Protein AF-A0A955GTL2-F1 (afdb_monomer)

Sequence (192 aa):
MTLIDGGHENDIAMQQLLWQQIFDDLQVECSVSDVRLPIFNPRFAQLIVVPSITLLECIDLMDQEFPIDSPDRDLSEVPLIDDWRRAEGPYAIWVRKRFEADFEHQKKSAVHVRQSLIPGITLLERLLLELFYYRYNGKHLDADCITLCTGTQTTGSFTPGFGWDADHCRVRIDWFAPDYASIGLRVREVIT

Foldseek 3Di:
DDPPDVPLVVLVVVLLVLVVVLCVVLVNDDDSVPADAFDDDPQQSHKFKQFLDDPVVLQVSVCVVFAEDEPPDDPVPFAFDPLPPNDPGMYMKTWGPDLAADLVFAQPFLVNCVVVVFAFAAPSSVSRVQSSCCVVPVDGGLAQAWAFRSSIHGPPQWTWTWHADPVVRYIYIYTHHRRDTDRRYGTIGMGD

Nearest PDB structures (foldseek):
  4zu9-assembly1_A  TM=5.279E-01  e=5.924E+00  Aquifex aeolicus VF5

Structure (mmCIF, N/CA/C/O backbone):
data_AF-A0A955GTL2-F1
#
_entry.id   AF-A0A955GTL2-F1
#
loop_
_atom_site.group_PDB
_atom_site.id
_atom_site.type_symbol
_atom_site.label_atom_id
_atom_site.label_alt_id
_atom_site.label_comp_id
_atom_site.label_asym_id
_atom_site.label_entity_id
_atom_site.label_seq_id
_atom_site.pdbx_PDB_ins_code
_atom_site.Cartn_x
_atom_site.Cartn_y
_atom_site.Cartn_z
_atom_site.occupancy
_atom_site.B_iso_or_equiv
_atom_site.auth_seq_id
_atom_site.auth_comp_id
_atom_site.auth_asym_id
_atom_site.auth_atom_id
_atom_site.pdbx_PDB_model_num
ATOM 1 N N . MET A 1 1 ? -30.751 25.557 3.933 1.00 38.28 1 MET A N 1
ATOM 2 C CA . MET A 1 1 ? -30.755 24.276 4.665 1.00 38.28 1 MET A CA 1
ATOM 3 C C . MET A 1 1 ? -30.395 23.212 3.650 1.00 38.28 1 MET A C 1
ATOM 5 O O . MET A 1 1 ? -31.253 22.775 2.897 1.00 38.28 1 MET A O 1
ATOM 9 N N . THR A 1 2 ? -29.099 22.952 3.511 1.00 38.25 2 THR A N 1
ATOM 10 C CA . THR A 1 2 ? -28.550 22.123 2.434 1.00 38.25 2 THR A CA 1
ATOM 11 C C . THR A 1 2 ? -28.254 20.756 3.030 1.00 38.25 2 THR A C 1
ATOM 13 O O . THR A 1 2 ? -27.337 20.617 3.827 1.00 38.25 2 THR A O 1
ATOM 16 N N . LEU A 1 3 ? -29.105 19.780 2.723 1.00 43.72 3 LEU A N 1
ATOM 17 C CA . LEU A 1 3 ? -28.954 18.378 3.109 1.00 43.72 3 LEU A CA 1
ATOM 18 C C . LEU A 1 3 ? -28.136 17.661 2.031 1.00 43.72 3 LEU A C 1
ATOM 20 O O . LEU A 1 3 ? -28.719 16.986 1.190 1.00 43.72 3 LEU A O 1
ATOM 24 N N . ILE A 1 4 ? -26.816 17.852 2.001 1.00 47.69 4 ILE A N 1
ATOM 25 C CA . ILE A 1 4 ? -25.903 17.027 1.196 1.00 47.69 4 ILE A CA 1
ATOM 26 C C . ILE A 1 4 ? -24.531 17.037 1.891 1.00 47.69 4 ILE A C 1
ATOM 28 O O . ILE A 1 4 ? -23.724 17.897 1.582 1.00 47.69 4 ILE A O 1
ATOM 32 N N . ASP A 1 5 ? -24.293 16.152 2.866 1.00 53.28 5 ASP A N 1
ATOM 33 C CA . ASP A 1 5 ? -22.917 15.883 3.356 1.00 53.28 5 ASP A CA 1
ATOM 34 C C . ASP A 1 5 ? -22.772 14.555 4.131 1.00 53.28 5 ASP A C 1
ATOM 36 O O . ASP A 1 5 ? -21.730 13.910 4.073 1.00 53.28 5 ASP A O 1
ATOM 40 N N . GLY A 1 6 ? -23.841 14.031 4.747 1.00 56.53 6 GLY A N 1
ATOM 41 C CA . GLY A 1 6 ? -23.741 12.822 5.590 1.00 56.53 6 GLY A CA 1
ATOM 42 C C . GLY A 1 6 ? -23.447 11.492 4.869 1.00 56.53 6 GLY A C 1
ATOM 43 O O . GLY A 1 6 ? -23.234 10.474 5.520 1.00 56.53 6 GLY A O 1
ATOM 44 N N . GLY A 1 7 ? -23.456 11.449 3.533 1.00 70.44 7 GLY A N 1
ATOM 45 C CA . GLY A 1 7 ? -23.196 10.215 2.776 1.00 70.44 7 GLY A CA 1
ATOM 46 C C . GLY A 1 7 ? -21.721 9.808 2.774 1.00 70.44 7 GLY A C 1
ATOM 47 O O . GLY A 1 7 ? -21.409 8.626 2.891 1.00 70.44 7 GLY A O 1
ATOM 48 N N . HIS A 1 8 ? -20.820 10.787 2.669 1.00 75.81 8 HIS A N 1
ATOM 49 C CA . HIS A 1 8 ? -19.377 10.542 2.653 1.00 75.81 8 HIS A CA 1
ATOM 50 C C . HIS A 1 8 ? -18.822 10.359 4.064 1.00 75.81 8 HIS A C 1
ATOM 52 O O . HIS A 1 8 ? -17.994 9.482 4.272 1.00 75.81 8 HIS A O 1
ATOM 58 N N . GLU A 1 9 ? -19.333 11.105 5.045 1.00 78.81 9 GLU A N 1
ATOM 59 C CA . GLU A 1 9 ? -18.953 10.944 6.455 1.00 78.81 9 GLU A CA 1
ATOM 60 C C . GLU A 1 9 ? -19.212 9.516 6.959 1.00 78.81 9 GLU A C 1
ATOM 62 O O . GLU A 1 9 ? -18.351 8.922 7.604 1.00 78.81 9 GLU A O 1
ATOM 67 N N . ASN A 1 10 ? -20.355 8.925 6.590 1.00 85.44 10 ASN A N 1
ATOM 68 C CA . ASN A 1 10 ? -20.676 7.539 6.937 1.00 85.44 10 ASN A CA 1
ATOM 69 C C . ASN A 1 10 ? -19.728 6.521 6.274 1.00 85.44 10 ASN A C 1
ATOM 71 O O . ASN A 1 10 ? -19.385 5.518 6.896 1.00 85.44 10 ASN A O 1
ATOM 75 N N . ASP A 1 11 ? -19.295 6.763 5.031 1.00 91.38 11 ASP A N 1
ATOM 76 C CA . ASP A 1 11 ? -18.339 5.886 4.337 1.00 91.38 11 ASP A CA 1
ATOM 77 C C . ASP A 1 11 ? -16.935 5.991 4.952 1.00 91.38 11 ASP A C 1
ATOM 79 O O . ASP A 1 11 ? -16.283 4.973 5.173 1.00 91.38 11 ASP A O 1
ATOM 83 N N . ILE A 1 12 ? -16.497 7.202 5.313 1.00 94.81 12 ILE A N 1
ATOM 84 C CA . ILE A 1 12 ? -15.222 7.427 6.010 1.00 94.81 12 ILE A CA 1
ATOM 85 C C . ILE A 1 12 ? -15.231 6.722 7.370 1.00 94.81 12 ILE A C 1
ATOM 87 O O . ILE A 1 12 ? -14.310 5.961 7.663 1.00 94.81 12 ILE A O 1
ATOM 91 N N . ALA A 1 13 ? -16.290 6.907 8.165 1.00 95.25 13 ALA A N 1
ATOM 92 C CA . ALA A 1 13 ? -16.429 6.258 9.467 1.00 95.25 13 ALA A CA 1
ATOM 93 C C . ALA A 1 13 ? -16.430 4.723 9.351 1.00 95.25 13 ALA A C 1
ATOM 95 O O . ALA A 1 13 ? -15.821 4.041 10.173 1.00 95.25 13 ALA A O 1
ATOM 96 N N . MET A 1 14 ? -17.059 4.171 8.306 1.00 95.44 14 MET A N 1
ATOM 97 C CA . MET A 1 14 ? -17.025 2.733 8.033 1.00 95.44 14 MET A CA 1
ATOM 98 C C . MET A 1 14 ? -15.612 2.252 7.689 1.00 95.44 14 MET A C 1
ATOM 100 O O . MET A 1 14 ? -15.167 1.239 8.220 1.00 95.44 14 MET A O 1
ATOM 104 N N . GLN A 1 15 ? -14.881 2.975 6.836 1.00 96.88 15 GLN A N 1
ATOM 105 C CA . GLN A 1 15 ? -13.498 2.624 6.506 1.00 96.88 15 GLN A CA 1
ATOM 106 C C . GLN A 1 15 ? -12.584 2.700 7.738 1.00 96.88 15 GLN A C 1
ATOM 108 O O . GLN A 1 15 ? -11.772 1.802 7.935 1.00 96.88 15 GLN A O 1
ATOM 113 N N . GLN A 1 16 ? -12.749 3.709 8.601 1.00 97.56 16 GLN A N 1
ATOM 114 C CA . GLN A 1 16 ? -12.022 3.804 9.873 1.00 97.56 16 GLN A CA 1
ATOM 115 C C . GLN A 1 16 ? -12.342 2.632 10.812 1.00 97.56 16 GLN A C 1
ATOM 117 O O . GLN A 1 16 ? -11.427 2.059 11.397 1.00 97.56 16 GLN A O 1
ATOM 122 N N . LEU A 1 17 ? -13.616 2.239 10.921 1.00 97.56 17 LEU A N 1
ATOM 123 C CA . LEU A 1 17 ? -14.030 1.084 11.722 1.00 97.56 17 LEU A CA 1
ATOM 124 C C . LEU A 1 17 ? -13.396 -0.218 11.214 1.00 97.56 17 LEU A C 1
ATOM 126 O O . LEU A 1 17 ? -12.895 -1.001 12.015 1.00 97.56 17 LEU A O 1
ATOM 130 N N . LEU A 1 18 ? -13.392 -0.435 9.897 1.00 97.50 18 LEU A N 1
ATOM 131 C CA . LEU A 1 18 ? -12.775 -1.616 9.286 1.00 97.50 18 LEU A CA 1
ATOM 132 C C . LEU A 1 18 ? -11.258 -1.644 9.512 1.00 97.50 18 LEU A C 1
ATOM 134 O O . LEU A 1 18 ? -10.709 -2.693 9.833 1.00 97.50 18 LEU A O 1
ATOM 138 N N . TRP A 1 19 ? -10.586 -0.496 9.396 1.00 98.12 19 TRP A N 1
ATOM 139 C CA . TRP A 1 19 ? -9.164 -0.389 9.727 1.00 98.12 19 TRP A CA 1
ATOM 140 C C . TRP A 1 19 ? -8.888 -0.707 11.196 1.00 98.12 19 TRP A C 1
ATOM 142 O O . TRP A 1 19 ? -7.964 -1.466 11.477 1.00 98.12 19 TRP A O 1
ATOM 152 N N . GLN A 1 20 ? -9.702 -0.184 12.120 1.00 98.19 20 GLN A N 1
ATOM 153 C CA . GLN A 1 20 ? -9.542 -0.479 13.544 1.00 98.19 20 GLN A CA 1
ATOM 154 C C . GLN A 1 20 ? -9.697 -1.979 13.813 1.00 98.19 20 GLN A C 1
ATOM 156 O O . GLN A 1 20 ? -8.862 -2.555 14.495 1.00 98.19 20 GLN A O 1
ATOM 161 N N . GLN A 1 21 ? -10.700 -2.627 13.212 1.00 98.00 21 GLN A N 1
ATOM 162 C CA . GLN A 1 21 ? -10.904 -4.074 13.340 1.00 98.00 21 GLN A CA 1
ATOM 163 C C . GLN A 1 21 ? -9.702 -4.878 12.834 1.00 98.00 21 GLN A C 1
ATOM 165 O O . GLN A 1 21 ? -9.254 -5.795 13.514 1.00 98.00 21 GLN A O 1
ATOM 170 N N . ILE A 1 22 ? -9.149 -4.519 11.670 1.00 96.94 22 ILE A N 1
ATOM 171 C CA . ILE A 1 22 ? -7.962 -5.193 11.124 1.00 96.94 22 ILE A CA 1
ATOM 172 C C . ILE A 1 22 ? -6.772 -5.058 12.079 1.00 96.94 22 ILE A C 1
ATOM 174 O O . ILE A 1 22 ? -6.078 -6.043 12.322 1.00 96.94 22 ILE A O 1
ATOM 178 N N . PHE A 1 23 ? -6.534 -3.862 12.621 1.00 97.38 23 PHE A N 1
ATOM 179 C CA . PHE A 1 23 ? -5.430 -3.638 13.552 1.00 97.38 23 PHE A CA 1
ATOM 180 C C . PHE A 1 23 ? -5.637 -4.345 14.889 1.00 97.38 23 PHE A C 1
ATOM 182 O O . PHE A 1 23 ? -4.691 -4.950 15.384 1.00 97.38 23 PHE A O 1
ATOM 189 N N . ASP A 1 24 ? -6.856 -4.357 15.427 1.00 97.62 24 ASP A N 1
ATOM 190 C CA . ASP A 1 24 ? -7.182 -5.089 16.652 1.00 97.62 24 ASP A CA 1
ATOM 191 C C . ASP A 1 24 ? -6.955 -6.603 16.470 1.00 97.62 24 ASP A C 1
ATOM 193 O O . ASP A 1 24 ? -6.304 -7.236 17.305 1.00 97.62 24 ASP A O 1
ATOM 197 N N . ASP A 1 25 ? -7.423 -7.174 15.353 1.00 96.44 25 ASP A N 1
ATOM 198 C CA . ASP A 1 25 ? -7.258 -8.597 15.019 1.00 96.44 25 ASP A CA 1
ATOM 199 C C . ASP A 1 25 ? -5.781 -8.992 14.870 1.00 96.44 25 ASP A C 1
ATOM 201 O O . ASP A 1 25 ? -5.380 -10.087 15.263 1.00 96.44 25 ASP A O 1
ATOM 205 N N . LEU A 1 26 ? -4.974 -8.101 14.290 1.00 94.75 26 LEU A N 1
ATOM 206 C CA . LEU A 1 26 ? -3.538 -8.290 14.068 1.00 94.75 26 LEU A CA 1
ATOM 207 C C . LEU A 1 26 ? -2.669 -7.820 15.240 1.00 94.75 26 LEU A C 1
ATOM 209 O O . LEU A 1 26 ? -1.446 -7.898 15.158 1.00 94.75 26 LEU A O 1
ATOM 213 N N . GLN A 1 27 ? -3.285 -7.338 16.322 1.00 96.06 27 GLN A N 1
ATOM 214 C CA . GLN A 1 27 ? -2.596 -6.809 17.502 1.00 96.06 27 GLN A CA 1
ATOM 215 C C . GLN A 1 27 ? -1.628 -5.652 17.180 1.00 96.06 27 GLN A C 1
ATOM 217 O O . GLN A 1 27 ? -0.585 -5.499 17.816 1.00 96.06 27 GLN A O 1
ATOM 222 N N . VAL A 1 28 ? -1.982 -4.820 16.198 1.00 96.19 28 VAL A N 1
ATOM 223 C CA . VAL A 1 28 ? -1.237 -3.620 15.808 1.00 96.19 28 VAL A CA 1
ATOM 224 C C . VAL A 1 28 ? -1.734 -2.425 16.616 1.00 96.19 28 VAL A C 1
ATOM 226 O O . VAL A 1 28 ? -2.904 -2.055 16.555 1.00 96.19 28 VAL A O 1
ATOM 229 N N . GLU A 1 29 ? -0.835 -1.777 17.355 1.00 95.75 29 GLU A N 1
ATOM 230 C CA . GLU A 1 29 ? -1.178 -0.591 18.141 1.00 95.75 29 GLU A CA 1
ATOM 231 C C . GLU A 1 29 ? -1.410 0.624 17.227 1.00 95.75 29 GLU A C 1
ATOM 233 O O . GLU A 1 29 ? -0.476 1.252 16.726 1.00 95.75 29 GLU A O 1
ATOM 238 N N . CYS A 1 30 ? -2.680 0.963 16.999 1.00 95.88 30 CYS A N 1
ATOM 239 C CA . CYS A 1 30 ? -3.074 2.170 16.284 1.00 95.88 30 CYS A CA 1
ATOM 240 C C . CYS A 1 30 ? -4.505 2.580 16.650 1.00 95.88 30 CYS A C 1
ATOM 242 O O . CYS A 1 30 ? -5.447 1.819 16.441 1.00 95.88 30 CYS A O 1
ATOM 244 N N . SER A 1 31 ? -4.673 3.809 17.144 1.00 96.69 31 SER A N 1
ATOM 245 C CA . SER A 1 31 ? -5.990 4.425 17.340 1.00 96.69 31 SER A CA 1
ATOM 246 C C . SER A 1 31 ? -6.420 5.124 16.052 1.00 96.69 31 SER A C 1
ATOM 248 O O . SER A 1 31 ? -6.025 6.260 15.780 1.00 96.69 31 SER A O 1
ATOM 250 N N . VAL A 1 32 ? -7.203 4.438 15.217 1.00 97.44 32 VAL A N 1
ATOM 251 C CA . VAL A 1 32 ? -7.575 4.925 13.876 1.00 97.44 32 VAL A CA 1
ATOM 252 C C . VAL A 1 32 ? -8.392 6.220 13.933 1.00 97.44 32 VAL A C 1
ATOM 254 O O . VAL A 1 32 ? -8.283 7.062 13.039 1.00 97.44 32 VAL A O 1
ATOM 257 N N . SER A 1 33 ? -9.188 6.415 14.987 1.00 95.88 33 SER A N 1
ATOM 258 C CA . SER A 1 33 ? -9.965 7.644 15.186 1.00 95.88 33 SER A CA 1
ATOM 259 C C . SER A 1 33 ? -9.101 8.876 15.449 1.00 95.88 33 SER A C 1
ATOM 261 O O . SER A 1 33 ? -9.543 9.989 15.168 1.00 95.88 33 SER A O 1
ATOM 263 N N . ASP A 1 34 ? -7.884 8.684 15.962 1.00 95.62 34 ASP A N 1
ATOM 264 C CA . ASP A 1 34 ? -6.967 9.776 16.302 1.00 95.62 34 ASP A CA 1
ATOM 265 C C . ASP A 1 34 ? -6.061 10.162 15.121 1.00 95.62 34 ASP A C 1
ATOM 267 O O . ASP A 1 34 ? -5.372 11.185 15.160 1.00 95.62 34 ASP A O 1
ATOM 271 N N . VAL A 1 35 ? -6.078 9.372 14.039 1.00 96.00 35 VAL A N 1
ATOM 272 C CA . VAL A 1 35 ? -5.299 9.645 12.830 1.00 96.00 35 VAL A CA 1
ATOM 273 C C . VAL A 1 35 ? -5.922 10.800 12.056 1.00 96.00 35 VAL A C 1
ATOM 275 O O . VAL A 1 35 ? -7.068 10.747 11.604 1.00 96.00 35 VAL A O 1
ATOM 278 N N . ARG A 1 36 ? -5.134 11.858 11.846 1.00 94.56 36 ARG A N 1
ATOM 279 C CA . ARG A 1 36 ? -5.549 12.991 11.018 1.00 94.56 36 ARG A CA 1
ATOM 280 C C . ARG A 1 36 ? -5.712 12.546 9.566 1.00 94.56 36 ARG A C 1
ATOM 282 O O . ARG A 1 36 ? -4.754 12.114 8.932 1.00 94.56 36 ARG A O 1
ATOM 289 N N . LEU A 1 37 ? -6.911 12.743 9.027 1.00 95.44 37 LEU A N 1
ATOM 290 C CA . LEU A 1 37 ? -7.210 12.445 7.631 1.00 95.44 37 LEU A CA 1
ATOM 291 C C . LEU A 1 37 ? -6.839 13.627 6.715 1.00 95.44 37 LEU A C 1
ATOM 293 O O . LEU A 1 37 ? -7.104 14.784 7.077 1.00 95.44 37 LEU A O 1
ATOM 297 N N . PRO A 1 38 ? -6.291 13.370 5.513 1.00 94.81 38 PRO A N 1
ATOM 298 C CA . PRO A 1 38 ? -6.201 14.385 4.471 1.00 94.81 38 PRO A CA 1
ATOM 299 C C . PRO A 1 38 ? -7.593 14.858 4.043 1.00 94.81 38 PRO A C 1
ATOM 301 O O . PRO A 1 38 ? -8.590 14.151 4.234 1.00 94.81 38 PRO A O 1
ATOM 304 N N . ILE A 1 39 ? -7.669 16.030 3.404 1.00 93.94 39 ILE A N 1
ATOM 305 C CA . ILE A 1 39 ? -8.936 16.557 2.875 1.00 93.94 39 ILE A CA 1
ATOM 306 C C . ILE A 1 39 ? -9.551 15.525 1.927 1.00 93.94 39 ILE A C 1
ATOM 308 O O . ILE A 1 39 ? -8.922 15.109 0.952 1.00 93.94 39 ILE A O 1
ATOM 312 N N . PHE A 1 40 ? -10.792 15.132 2.216 1.00 93.50 40 PHE A N 1
ATOM 313 C CA . PHE A 1 40 ? -11.503 14.146 1.419 1.00 93.50 40 PHE A CA 1
ATOM 314 C C . PHE A 1 40 ? -11.617 14.596 -0.041 1.00 93.50 40 PHE A C 1
ATOM 316 O O . PHE A 1 40 ? -12.012 15.725 -0.345 1.00 93.50 40 PHE A O 1
ATOM 323 N N . ASN A 1 41 ? -11.309 13.676 -0.952 1.00 92.38 41 ASN A N 1
ATOM 324 C CA . ASN A 1 41 ? -11.483 13.872 -2.379 1.00 92.38 41 ASN A CA 1
ATOM 325 C C . ASN A 1 41 ? -12.331 12.722 -2.933 1.00 92.38 41 ASN A C 1
ATOM 327 O O . ASN A 1 41 ? -11.871 11.584 -2.935 1.00 92.38 41 ASN A O 1
ATOM 331 N N . PRO A 1 42 ? -13.525 12.973 -3.495 1.00 91.81 42 PRO A N 1
ATOM 332 C CA . PRO A 1 42 ? -14.404 11.901 -3.964 1.00 91.81 42 PRO A CA 1
ATOM 333 C C . PRO A 1 42 ? -13.812 11.063 -5.112 1.00 91.81 42 PRO A C 1
ATOM 335 O O . PRO A 1 42 ? -14.304 9.972 -5.393 1.00 91.81 42 PRO A O 1
ATOM 338 N N . ARG A 1 43 ? -12.751 11.533 -5.789 1.00 94.44 43 ARG A N 1
ATOM 339 C CA . ARG A 1 43 ? -12.014 10.739 -6.790 1.00 94.44 43 ARG A CA 1
ATOM 340 C C . ARG A 1 43 ? -10.977 9.793 -6.173 1.00 94.44 43 ARG A C 1
ATOM 342 O O . ARG A 1 43 ? -10.492 8.906 -6.876 1.00 94.44 43 ARG A O 1
ATOM 349 N N . PHE A 1 44 ? -10.638 9.997 -4.905 1.00 96.19 44 PHE A N 1
ATOM 350 C CA . PHE A 1 44 ? -9.720 9.208 -4.090 1.00 96.19 44 PHE A CA 1
ATOM 351 C C . PHE A 1 44 ? -10.462 8.812 -2.807 1.00 96.19 44 PHE A C 1
ATOM 353 O O . PHE A 1 44 ? -10.283 9.395 -1.749 1.00 96.19 44 PHE A O 1
ATOM 360 N N . ALA A 1 45 ? -11.402 7.881 -2.941 1.00 94.88 45 ALA A N 1
ATOM 361 C CA . ALA A 1 45 ? -12.346 7.543 -1.877 1.00 94.88 45 ALA A CA 1
ATOM 362 C C . ALA A 1 45 ? -11.958 6.289 -1.072 1.00 94.88 45 ALA A C 1
ATOM 364 O O . ALA A 1 45 ? -12.770 5.802 -0.292 1.00 94.88 45 ALA A O 1
ATOM 365 N N . GLN A 1 46 ? -10.765 5.726 -1.285 1.00 96.94 46 GLN A N 1
ATOM 366 C CA . GLN A 1 46 ? -10.264 4.592 -0.508 1.00 96.94 46 GLN A CA 1
ATOM 367 C C . GLN A 1 46 ? -9.224 5.087 0.497 1.00 96.94 46 GLN A C 1
ATOM 369 O O . GLN A 1 46 ? -8.166 5.578 0.102 1.00 96.94 46 GLN A O 1
ATOM 374 N N . LEU A 1 47 ? -9.547 4.958 1.778 1.00 97.81 47 LEU A N 1
ATOM 375 C CA . LEU A 1 47 ? -8.683 5.283 2.901 1.00 97.81 47 LEU A CA 1
ATOM 376 C C . LEU A 1 47 ? -7.638 4.187 3.073 1.00 97.81 47 LEU A C 1
ATOM 378 O O . LEU A 1 47 ? -7.982 3.000 3.098 1.00 97.81 47 LEU A O 1
ATOM 382 N N . ILE A 1 48 ? -6.390 4.593 3.269 1.00 97.81 48 ILE A N 1
ATOM 383 C CA . ILE A 1 48 ? -5.345 3.748 3.842 1.00 97.81 48 ILE A CA 1
ATOM 384 C C . ILE A 1 48 ? -4.888 4.421 5.127 1.00 97.81 48 ILE A C 1
ATOM 386 O O . ILE A 1 48 ? -4.542 5.603 5.110 1.00 97.81 48 ILE A O 1
ATOM 390 N N . VAL A 1 49 ? -4.897 3.668 6.222 1.00 97.56 49 VAL A N 1
ATOM 391 C CA . VAL A 1 49 ? -4.304 4.081 7.493 1.00 97.56 49 VAL A CA 1
ATOM 392 C C . VAL A 1 49 ? -2.991 3.332 7.638 1.00 97.56 49 VAL A C 1
ATOM 394 O O . VAL A 1 49 ? -2.954 2.112 7.502 1.00 97.56 49 VAL A O 1
ATOM 397 N N . VAL A 1 50 ? -1.914 4.066 7.878 1.00 95.81 50 VAL A N 1
ATOM 398 C CA . VAL A 1 50 ? -0.575 3.518 8.060 1.00 95.81 50 VAL A CA 1
ATOM 399 C C . VAL A 1 50 ? -0.212 3.657 9.536 1.00 95.81 50 VAL A C 1
ATOM 401 O O . VAL A 1 50 ? -0.046 4.787 10.001 1.00 95.81 50 VAL A O 1
ATOM 404 N N . PRO A 1 51 ? -0.128 2.548 10.291 1.00 95.38 51 PRO A N 1
ATOM 405 C CA . PRO A 1 51 ? 0.277 2.577 11.689 1.00 95.38 51 PRO A CA 1
ATOM 406 C C . PRO A 1 51 ? 1.798 2.767 11.804 1.00 95.38 51 PRO A C 1
ATOM 408 O O . PRO A 1 51 ? 2.522 2.742 10.806 1.00 95.38 51 PRO A O 1
ATOM 411 N N . SER A 1 52 ? 2.301 2.939 13.027 1.00 92.38 52 SER A N 1
ATOM 412 C CA . SER A 1 52 ? 3.735 3.112 13.310 1.00 92.38 52 SER A CA 1
ATOM 413 C C . SER A 1 52 ? 4.522 1.797 13.213 1.00 92.38 52 SER A C 1
ATOM 415 O O . SER A 1 52 ? 5.179 1.396 14.169 1.00 92.38 52 SER A O 1
ATOM 417 N N . ILE A 1 53 ? 4.457 1.134 12.059 1.00 90.25 53 ILE A N 1
ATOM 418 C CA . ILE A 1 53 ? 5.167 -0.115 11.770 1.00 90.25 53 ILE A CA 1
ATOM 419 C C . ILE A 1 53 ? 6.200 0.084 10.660 1.00 90.25 53 ILE A C 1
ATOM 421 O O . ILE A 1 53 ? 6.135 1.004 9.840 1.00 90.25 53 ILE A O 1
ATOM 425 N N . THR A 1 54 ? 7.188 -0.792 10.642 1.00 89.25 54 THR A N 1
ATOM 426 C CA . THR A 1 54 ? 8.178 -0.928 9.581 1.00 89.25 54 THR A CA 1
ATOM 427 C C . THR A 1 54 ? 7.614 -1.718 8.402 1.00 89.25 54 THR A C 1
ATOM 429 O O . THR A 1 54 ? 6.608 -2.420 8.508 1.00 89.25 54 THR A O 1
ATOM 432 N N . LEU A 1 55 ? 8.300 -1.636 7.258 1.00 88.38 55 LEU A N 1
ATOM 433 C CA . LEU A 1 55 ? 7.997 -2.488 6.110 1.00 88.38 55 LEU A CA 1
ATOM 434 C C . LEU A 1 55 ? 8.076 -3.978 6.479 1.00 88.38 55 LEU A C 1
ATOM 436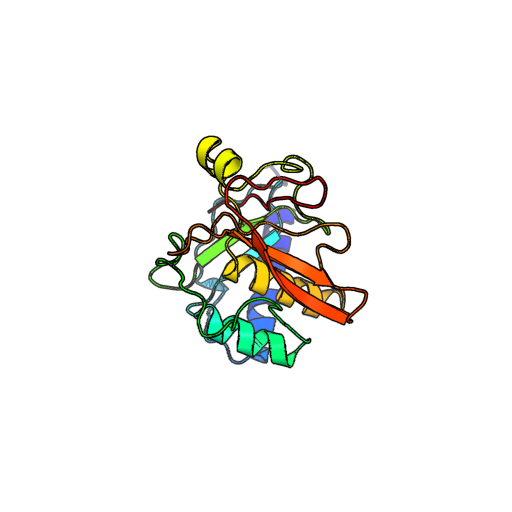 O O . LEU A 1 55 ? 7.209 -4.740 6.069 1.00 88.38 55 LEU A O 1
ATOM 440 N N . LEU A 1 56 ? 9.094 -4.373 7.251 1.00 88.69 56 LEU A N 1
ATOM 441 C CA . LEU A 1 56 ? 9.302 -5.765 7.645 1.00 88.69 56 LEU A CA 1
ATOM 442 C C . LEU A 1 56 ? 8.169 -6.266 8.545 1.00 88.69 56 LEU A C 1
ATOM 444 O O . LEU A 1 56 ? 7.581 -7.294 8.242 1.00 88.69 56 LEU A O 1
ATOM 448 N N . GLU A 1 57 ? 7.784 -5.493 9.564 1.00 91.44 57 GLU A N 1
ATOM 449 C CA . GLU A 1 57 ? 6.627 -5.833 10.406 1.00 91.44 57 GLU A CA 1
ATOM 450 C C . GLU A 1 57 ? 5.345 -5.963 9.571 1.00 91.44 57 GLU A C 1
ATOM 452 O O . GLU A 1 57 ? 4.566 -6.885 9.779 1.00 91.44 57 GLU A O 1
ATOM 457 N N . CYS A 1 58 ? 5.128 -5.093 8.577 1.00 92.88 58 CYS A N 1
ATOM 458 C CA . CYS A 1 58 ? 3.977 -5.222 7.682 1.00 92.88 58 CYS A CA 1
ATOM 459 C C . CYS A 1 58 ? 4.022 -6.501 6.831 1.00 92.88 58 CYS A C 1
ATOM 461 O O . CYS A 1 58 ? 2.979 -7.107 6.593 1.00 92.88 58 CYS A O 1
ATOM 463 N N . ILE A 1 59 ? 5.203 -6.904 6.361 1.00 91.25 59 ILE A N 1
ATOM 464 C CA . ILE A 1 59 ? 5.386 -8.144 5.598 1.00 91.25 59 ILE A CA 1
ATOM 465 C C . ILE A 1 59 ? 5.107 -9.353 6.494 1.00 91.25 59 ILE A C 1
ATOM 467 O O . ILE A 1 59 ? 4.341 -10.223 6.089 1.00 91.25 59 ILE A O 1
ATOM 471 N N . ASP A 1 60 ? 5.625 -9.360 7.724 1.00 91.44 60 ASP A N 1
ATOM 472 C CA . ASP A 1 60 ? 5.386 -10.424 8.706 1.00 91.44 60 ASP A CA 1
ATOM 473 C C . ASP A 1 60 ? 3.898 -10.559 9.067 1.00 91.44 60 ASP A C 1
ATOM 475 O O . ASP A 1 60 ? 3.403 -11.665 9.282 1.00 91.44 60 ASP A O 1
ATOM 479 N N . LEU A 1 61 ? 3.162 -9.442 9.123 1.00 92.31 61 LEU A N 1
ATOM 480 C CA . LEU A 1 61 ? 1.709 -9.446 9.318 1.00 92.31 61 LEU A CA 1
ATOM 481 C C . LEU A 1 61 ? 0.966 -10.027 8.109 1.00 92.31 61 LEU A C 1
ATOM 483 O O . LEU A 1 61 ? -0.020 -10.738 8.277 1.00 92.31 61 LEU A O 1
ATOM 487 N N . MET A 1 62 ? 1.416 -9.728 6.890 1.00 91.44 62 MET A N 1
ATOM 488 C CA . MET A 1 62 ? 0.769 -10.212 5.667 1.00 91.44 62 MET A CA 1
ATOM 489 C C . MET A 1 62 ? 1.053 -11.684 5.384 1.00 91.44 62 MET A C 1
ATOM 491 O O . MET A 1 62 ? 0.149 -12.383 4.933 1.00 91.44 62 MET A O 1
ATOM 495 N N . ASP A 1 63 ? 2.257 -12.167 5.692 1.00 90.56 63 ASP A N 1
ATOM 496 C CA . ASP A 1 63 ? 2.643 -13.570 5.484 1.00 90.56 63 ASP A CA 1
ATOM 497 C C . ASP A 1 63 ? 1.807 -14.542 6.344 1.00 90.56 63 ASP A C 1
ATOM 499 O O . ASP A 1 63 ? 1.664 -15.720 6.021 1.00 90.56 63 ASP A O 1
ATOM 503 N N . GLN A 1 64 ? 1.165 -14.038 7.407 1.00 90.25 64 GLN A N 1
ATOM 504 C CA . GLN A 1 64 ? 0.183 -14.789 8.203 1.00 90.25 64 GLN A CA 1
ATOM 505 C C . GLN A 1 64 ? -1.150 -15.009 7.469 1.00 90.25 64 GLN A C 1
ATOM 507 O O . GLN A 1 64 ? -1.884 -15.942 7.794 1.00 90.25 64 GLN A O 1
ATOM 512 N N . GLU A 1 65 ? -1.473 -14.160 6.493 1.00 91.75 65 GLU A N 1
ATOM 513 C CA . GLU A 1 65 ? -2.755 -14.151 5.783 1.00 91.75 65 GLU A CA 1
ATOM 514 C C . GLU A 1 65 ? -2.665 -14.827 4.414 1.00 91.75 65 GLU A C 1
ATOM 516 O O . GLU A 1 65 ? -3.594 -15.525 3.994 1.00 91.75 65 GLU A O 1
ATOM 521 N N . PHE A 1 66 ? -1.560 -14.600 3.703 1.00 91.88 66 PHE A N 1
ATOM 522 C CA . PHE A 1 66 ? -1.294 -15.157 2.383 1.00 91.88 66 PHE A CA 1
ATOM 523 C C . PHE A 1 66 ? 0.203 -15.101 2.049 1.00 91.88 66 PHE A C 1
ATOM 525 O O . PHE A 1 66 ? 0.897 -14.199 2.514 1.00 91.88 66 PHE A O 1
ATOM 532 N N . PRO A 1 67 ? 0.703 -16.012 1.190 1.00 91.75 67 PRO A N 1
ATOM 533 C CA . PRO A 1 67 ? 2.113 -16.029 0.825 1.00 91.75 67 PRO A CA 1
ATOM 534 C C . PRO A 1 67 ? 2.543 -14.728 0.145 1.00 91.75 67 PRO A C 1
ATOM 536 O O . PRO A 1 67 ? 1.905 -14.277 -0.816 1.00 91.75 67 PRO A O 1
ATOM 539 N N . ILE A 1 68 ? 3.662 -14.177 0.605 1.00 92.19 68 ILE A N 1
ATOM 540 C CA . ILE A 1 68 ? 4.324 -13.020 0.007 1.00 92.19 68 ILE A CA 1
ATOM 541 C C . ILE A 1 68 ? 5.776 -13.356 -0.322 1.00 92.19 68 ILE A C 1
ATOM 543 O O . ILE A 1 68 ? 6.485 -13.967 0.475 1.00 92.19 68 ILE A O 1
ATOM 547 N N . ASP A 1 69 ? 6.240 -12.964 -1.507 1.00 90.25 69 ASP A N 1
ATOM 548 C CA . ASP A 1 69 ? 7.624 -13.204 -1.892 1.00 90.25 69 ASP A CA 1
ATOM 549 C C . ASP A 1 69 ? 8.234 -12.118 -2.785 1.00 90.25 69 ASP A C 1
ATOM 551 O O . ASP A 1 69 ? 7.565 -11.248 -3.343 1.00 90.25 69 ASP A O 1
ATOM 555 N N . SER A 1 70 ? 9.559 -12.175 -2.895 1.00 89.56 70 SER A N 1
ATOM 556 C CA . SER A 1 70 ? 10.364 -11.386 -3.823 1.00 89.56 70 SER A CA 1
ATOM 557 C C . SER A 1 70 ? 11.407 -12.324 -4.437 1.00 89.56 70 SER A C 1
ATOM 559 O O . SER A 1 70 ? 12.356 -12.708 -3.752 1.00 89.56 70 SER A O 1
ATOM 561 N N . PRO A 1 71 ? 11.259 -12.727 -5.713 1.00 83.44 71 PRO A N 1
ATOM 562 C CA . PRO A 1 71 ? 12.133 -13.735 -6.320 1.00 83.44 71 PRO A CA 1
ATOM 563 C C . PRO A 1 71 ? 13.604 -13.319 -6.389 1.00 83.44 71 PRO A C 1
ATOM 565 O O . PRO A 1 71 ? 14.497 -14.159 -6.300 1.00 83.44 71 PRO A O 1
ATOM 568 N N . ASP A 1 72 ? 13.850 -12.018 -6.549 1.00 81.75 72 ASP A N 1
ATOM 569 C CA . ASP A 1 72 ? 15.179 -11.481 -6.837 1.00 81.75 72 ASP A CA 1
ATOM 570 C C . ASP A 1 72 ? 15.869 -10.871 -5.606 1.00 81.75 72 ASP A C 1
ATOM 572 O O . ASP A 1 72 ? 17.021 -10.440 -5.705 1.00 81.75 72 ASP A O 1
ATOM 576 N N . ARG A 1 73 ? 15.175 -10.774 -4.459 1.00 81.94 73 ARG A N 1
ATOM 577 C CA . ARG A 1 73 ? 15.702 -10.139 -3.236 1.00 81.94 73 ARG A CA 1
ATOM 578 C C . ARG A 1 73 ? 15.095 -10.697 -1.961 1.00 81.94 73 ARG A C 1
ATOM 580 O O . ARG A 1 73 ? 13.892 -10.924 -1.910 1.00 81.94 73 ARG A O 1
ATOM 587 N N . ASP A 1 74 ? 15.914 -10.750 -0.917 1.00 84.06 74 ASP A N 1
ATOM 588 C CA . ASP A 1 74 ? 15.446 -10.901 0.457 1.00 84.06 74 ASP A CA 1
ATOM 589 C C . ASP A 1 74 ? 14.703 -9.629 0.901 1.00 84.06 74 ASP A C 1
ATOM 591 O O . ASP A 1 74 ? 15.236 -8.517 0.827 1.00 84.06 74 ASP A O 1
ATOM 595 N N . LEU A 1 75 ? 13.453 -9.795 1.337 1.00 80.88 75 LEU A N 1
ATOM 596 C CA . LEU A 1 75 ? 12.602 -8.696 1.789 1.00 80.88 75 LEU A CA 1
ATOM 597 C C . LEU A 1 75 ? 13.096 -8.061 3.099 1.00 80.88 75 LEU A C 1
ATOM 599 O O . LEU A 1 75 ? 12.843 -6.878 3.330 1.00 80.88 75 LEU A O 1
ATOM 603 N N . SER A 1 76 ? 13.847 -8.803 3.917 1.00 79.25 76 SER A N 1
ATOM 604 C CA . SER A 1 76 ? 14.452 -8.299 5.155 1.00 79.25 76 SER A CA 1
ATOM 605 C C . SER A 1 76 ? 15.677 -7.407 4.912 1.00 79.25 76 SER A C 1
ATOM 607 O O . SER A 1 76 ? 16.055 -6.621 5.780 1.00 79.25 76 SER A O 1
ATOM 609 N N . GLU A 1 77 ? 16.260 -7.463 3.711 1.00 80.44 77 GLU A N 1
ATOM 610 C CA . GLU A 1 77 ? 17.451 -6.696 3.328 1.00 80.44 77 GLU A CA 1
ATOM 611 C C . GLU A 1 77 ? 17.138 -5.530 2.376 1.00 80.44 77 GLU A C 1
ATOM 613 O O . GLU A 1 77 ? 18.047 -4.925 1.799 1.00 80.44 77 GLU A O 1
ATOM 618 N N . VAL A 1 78 ? 15.857 -5.194 2.179 1.00 74.00 78 VAL A N 1
ATOM 619 C CA . VAL A 1 78 ? 15.453 -4.112 1.272 1.00 74.00 78 VAL A CA 1
ATOM 620 C C . VAL A 1 78 ? 16.049 -2.784 1.749 1.00 74.00 78 VAL A C 1
ATOM 622 O O . VAL A 1 78 ? 15.675 -2.284 2.813 1.00 74.00 78 VAL A O 1
ATOM 625 N N . PRO A 1 79 ? 16.926 -2.139 0.955 1.00 68.81 79 PRO A N 1
ATOM 626 C CA . PRO A 1 79 ? 17.623 -0.952 1.406 1.00 68.81 79 PRO A CA 1
ATOM 627 C C . PRO A 1 79 ? 16.769 0.286 1.113 1.00 68.81 79 PRO A C 1
ATOM 629 O O . PRO A 1 79 ? 17.020 1.051 0.171 1.00 68.81 79 PRO A O 1
ATOM 632 N N . LEU A 1 80 ? 15.712 0.447 1.907 1.00 71.69 80 LEU A N 1
ATOM 633 C CA . LEU A 1 80 ? 14.886 1.645 1.908 1.00 71.69 80 LEU A CA 1
ATOM 634 C C . LEU A 1 80 ? 15.756 2.842 2.306 1.00 71.69 80 LEU A C 1
ATOM 636 O O . LEU A 1 80 ? 16.428 2.823 3.335 1.00 71.69 80 LEU A O 1
ATOM 640 N N . ILE A 1 81 ? 15.741 3.888 1.483 1.00 63.91 81 ILE A N 1
ATOM 641 C CA . ILE A 1 81 ? 16.078 5.224 1.974 1.00 63.91 81 ILE A CA 1
ATOM 642 C C . ILE A 1 81 ? 14.811 5.673 2.678 1.00 63.91 81 ILE A C 1
ATOM 644 O O . ILE A 1 81 ? 13.764 5.594 2.035 1.00 63.91 81 ILE A O 1
ATOM 648 N N . ASP A 1 82 ? 14.919 6.063 3.954 1.00 54.03 82 ASP A N 1
ATOM 649 C CA . ASP A 1 82 ? 13.832 6.582 4.795 1.00 54.03 82 ASP A CA 1
ATOM 650 C C . ASP A 1 82 ? 12.622 7.004 3.962 1.00 54.03 82 ASP A C 1
ATOM 652 O O . ASP A 1 82 ? 12.694 7.974 3.200 1.00 54.03 82 ASP A O 1
ATOM 656 N N . ASP A 1 83 ? 11.552 6.201 4.027 1.00 58.28 83 ASP A N 1
ATOM 657 C CA . ASP A 1 83 ? 10.344 6.454 3.252 1.00 58.28 83 ASP A CA 1
ATOM 658 C C . ASP A 1 83 ? 9.915 7.892 3.552 1.00 58.28 83 ASP A C 1
ATOM 660 O O . ASP A 1 83 ? 9.648 8.238 4.699 1.00 58.28 83 ASP A O 1
ATOM 664 N N . TRP A 1 84 ? 9.924 8.766 2.546 1.00 59.75 84 TRP A N 1
ATOM 665 C CA . TRP A 1 84 ? 9.712 10.204 2.740 1.00 59.75 84 TRP A CA 1
ATOM 666 C C . TRP A 1 84 ? 8.330 10.525 3.319 1.00 59.75 84 TRP A C 1
ATOM 668 O O . TRP A 1 84 ? 8.099 11.650 3.762 1.00 59.75 84 TRP A O 1
ATOM 678 N N . ARG A 1 85 ? 7.416 9.545 3.300 1.00 74.88 85 ARG A N 1
ATOM 679 C CA . ARG A 1 85 ? 6.100 9.605 3.938 1.00 74.88 85 ARG A CA 1
ATOM 680 C C . ARG A 1 85 ? 6.028 8.977 5.325 1.00 74.88 85 ARG A C 1
ATOM 682 O O . ARG A 1 85 ? 4.952 8.941 5.913 1.00 74.88 85 ARG A O 1
ATOM 689 N N . ARG A 1 86 ? 7.151 8.531 5.886 1.00 66.69 86 ARG A N 1
ATOM 690 C CA . ARG A 1 86 ? 7.228 8.063 7.267 1.00 66.69 86 ARG A CA 1
ATOM 691 C C . ARG A 1 86 ? 7.054 9.255 8.207 1.00 66.69 86 ARG A C 1
ATOM 693 O O . ARG A 1 86 ? 7.981 10.024 8.446 1.00 66.69 86 ARG A O 1
ATOM 700 N N . ALA A 1 87 ? 5.832 9.430 8.696 1.00 63.78 87 ALA A N 1
ATOM 701 C CA . ALA A 1 87 ? 5.529 10.389 9.744 1.00 63.78 87 ALA A CA 1
ATOM 702 C C . ALA A 1 87 ? 6.099 9.910 11.095 1.00 63.78 87 ALA A C 1
ATOM 704 O O . ALA A 1 87 ? 6.362 8.723 11.285 1.00 63.78 87 ALA A O 1
ATOM 705 N N . GLU A 1 88 ? 6.243 10.821 12.063 1.00 75.88 88 GLU A N 1
ATOM 706 C CA . GLU A 1 88 ? 6.628 10.506 13.456 1.00 75.88 88 GLU A CA 1
ATOM 707 C C . GLU A 1 88 ? 5.557 9.683 14.215 1.00 75.88 88 GLU A C 1
ATOM 709 O O . GLU A 1 88 ? 5.652 9.481 15.424 1.00 75.88 88 GLU A O 1
ATOM 714 N N . GLY A 1 89 ? 4.525 9.209 13.515 1.00 88.44 89 GLY A N 1
ATOM 715 C CA . GLY A 1 89 ? 3.414 8.435 14.045 1.00 88.44 89 GLY A CA 1
ATOM 716 C C . GLY A 1 89 ? 2.484 7.946 12.930 1.00 88.44 89 GLY A C 1
ATOM 717 O O . GLY A 1 89 ? 2.815 8.086 11.746 1.00 88.44 89 GLY A O 1
ATOM 718 N N . PRO A 1 90 ? 1.309 7.403 13.287 1.00 94.31 90 PRO A N 1
ATOM 719 C CA . PRO A 1 90 ? 0.342 6.932 12.311 1.00 94.31 90 PRO A CA 1
ATOM 720 C C . PRO A 1 90 ? -0.150 8.064 11.405 1.00 94.31 90 PRO A C 1
ATOM 722 O O . PRO A 1 90 ? -0.334 9.202 11.846 1.00 94.31 90 PRO A O 1
ATOM 725 N N . TYR A 1 91 ? -0.403 7.748 10.141 1.00 96.00 91 TYR A N 1
ATOM 726 C CA . TYR A 1 91 ? -0.923 8.702 9.164 1.00 96.00 91 TYR A CA 1
ATOM 727 C C . TYR A 1 91 ? -1.943 8.044 8.239 1.00 96.00 91 TYR A C 1
ATOM 729 O O . TYR A 1 91 ? -2.138 6.830 8.256 1.00 96.00 91 TYR A O 1
ATOM 737 N N . ALA A 1 92 ? -2.626 8.859 7.442 1.00 96.75 92 ALA A N 1
ATOM 738 C CA . ALA A 1 92 ? -3.613 8.391 6.487 1.00 96.75 92 ALA A CA 1
ATOM 739 C C . ALA A 1 92 ? -3.380 9.003 5.109 1.00 96.75 92 ALA A C 1
ATOM 741 O O . ALA A 1 92 ? -2.942 10.147 4.992 1.00 96.75 92 ALA A O 1
ATOM 742 N N . ILE A 1 93 ? -3.726 8.244 4.073 1.00 97.31 93 ILE A N 1
ATOM 743 C CA . ILE A 1 93 ? -3.747 8.707 2.687 1.00 97.31 93 ILE A CA 1
ATOM 744 C C . ILE A 1 93 ? -5.038 8.275 1.994 1.00 97.31 93 ILE A C 1
ATOM 746 O O . ILE A 1 93 ? -5.702 7.318 2.401 1.00 97.31 93 ILE A O 1
ATOM 750 N N . TRP A 1 94 ? -5.360 8.958 0.901 1.00 97.94 94 TRP A N 1
ATOM 751 C CA . TRP A 1 94 ? -6.448 8.583 0.011 1.00 97.94 94 TRP A CA 1
ATOM 752 C C . TRP A 1 94 ? -5.920 8.050 -1.317 1.00 97.94 94 TRP A C 1
ATOM 754 O O . TRP A 1 94 ? -5.095 8.693 -1.963 1.00 97.94 94 TRP A O 1
ATOM 764 N N . VAL A 1 95 ? -6.468 6.925 -1.775 1.00 98.06 95 VAL A N 1
ATOM 765 C CA . VAL A 1 95 ? -6.236 6.369 -3.117 1.00 98.06 95 VAL A CA 1
ATOM 766 C C . VAL A 1 95 ? -7.550 6.206 -3.873 1.00 98.06 95 VAL A C 1
ATOM 768 O O . VAL A 1 95 ? -8.648 6.275 -3.307 1.00 98.06 95 VAL A O 1
ATOM 771 N N . ARG A 1 96 ? -7.480 5.994 -5.190 1.00 97.69 96 ARG A N 1
ATOM 772 C CA . ARG A 1 96 ? -8.676 5.651 -5.967 1.00 97.69 96 ARG A CA 1
ATOM 773 C C . ARG A 1 96 ? -9.205 4.279 -5.548 1.00 97.69 96 ARG A C 1
ATOM 775 O O . ARG A 1 96 ? -8.462 3.302 -5.504 1.00 97.69 96 ARG A O 1
ATOM 782 N N . LYS A 1 97 ? -10.519 4.182 -5.326 1.00 95.44 97 LYS A N 1
ATOM 783 C CA . LYS A 1 97 ? -11.208 2.913 -5.053 1.00 95.44 97 LYS A CA 1
ATOM 784 C C . LYS A 1 97 ? -11.367 2.111 -6.348 1.00 95.44 97 LYS A C 1
ATOM 786 O O . LYS A 1 97 ? -12.382 2.224 -7.036 1.00 95.44 97 LYS A O 1
ATOM 791 N N . ARG A 1 98 ? -10.328 1.364 -6.725 1.00 95.12 98 ARG A N 1
ATOM 792 C CA . ARG A 1 98 ? -10.262 0.570 -7.963 1.00 95.12 98 ARG A CA 1
ATOM 793 C C . ARG A 1 98 ? -9.530 -0.747 -7.733 1.00 95.12 98 ARG A C 1
ATOM 795 O O . ARG A 1 98 ? -8.570 -0.792 -6.965 1.00 95.12 98 ARG A O 1
ATOM 802 N N . PHE A 1 99 ? -9.983 -1.775 -8.450 1.00 96.25 99 PHE A N 1
ATOM 803 C CA . PHE A 1 99 ? -9.394 -3.113 -8.424 1.00 96.25 99 PHE A CA 1
ATOM 804 C C . PHE A 1 99 ? -7.962 -3.114 -8.976 1.00 96.25 99 PHE A C 1
ATOM 806 O O . PHE A 1 99 ? -7.037 -3.538 -8.297 1.00 96.25 99 PHE A O 1
ATOM 813 N N . GLU A 1 100 ? -7.770 -2.518 -10.151 1.00 97.12 100 GLU A N 1
ATOM 814 C CA . GLU A 1 100 ? -6.452 -2.296 -10.749 1.00 97.12 100 GLU A CA 1
ATOM 815 C C . GLU A 1 100 ? -5.914 -0.901 -10.413 1.00 97.12 100 GLU A C 1
ATOM 817 O O . GLU A 1 100 ? -6.687 0.052 -10.241 1.00 97.12 100 GLU A O 1
ATOM 822 N N . ALA A 1 101 ? -4.590 -0.762 -10.410 1.00 96.94 101 ALA A N 1
ATOM 823 C CA . ALA A 1 101 ? -3.914 0.526 -10.351 1.00 96.94 101 ALA A CA 1
ATOM 824 C C . ALA A 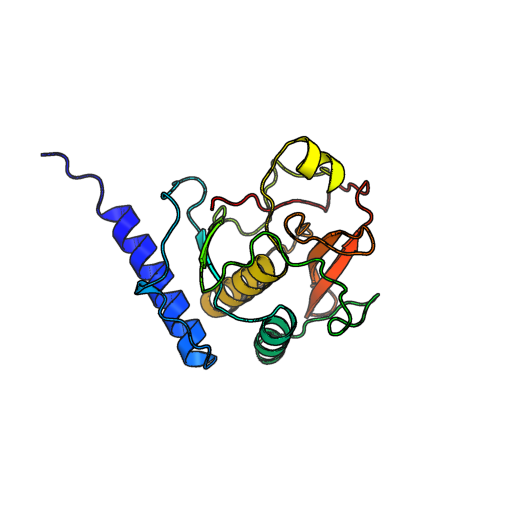1 101 ? -4.284 1.461 -11.515 1.00 96.94 101 ALA A C 1
ATOM 826 O O . ALA A 1 101 ? -4.807 1.047 -12.561 1.00 96.94 101 ALA A O 1
ATOM 827 N N . ASP A 1 102 ? -4.002 2.751 -11.325 1.00 97.69 102 ASP A N 1
ATOM 828 C CA . ASP A 1 102 ? -4.575 3.827 -12.124 1.00 97.69 102 ASP A CA 1
ATOM 829 C C . ASP A 1 102 ? -4.157 3.743 -13.590 1.00 97.69 102 ASP A C 1
ATOM 831 O O . ASP A 1 102 ? -2.992 3.899 -13.972 1.00 97.69 102 ASP A O 1
ATOM 835 N N . PHE A 1 103 ? -5.154 3.501 -14.439 1.00 96.38 103 PHE A N 1
ATOM 836 C CA . PHE A 1 103 ? -4.967 3.324 -15.872 1.00 96.38 103 PHE A CA 1
ATOM 837 C C . PHE A 1 103 ? -4.351 4.566 -16.535 1.00 96.38 103 PHE A C 1
ATOM 839 O O . PHE A 1 103 ? -3.546 4.447 -17.456 1.00 96.38 103 PHE A O 1
ATOM 846 N N . GLU A 1 104 ? -4.654 5.766 -16.033 1.00 95.75 104 GLU A N 1
ATOM 847 C CA . GLU A 1 104 ? -4.058 7.026 -16.493 1.00 95.75 104 GLU A CA 1
ATOM 848 C C . GLU A 1 104 ? -2.531 7.125 -16.275 1.00 95.75 104 GLU A C 1
ATOM 850 O O . GLU A 1 104 ? -1.869 8.009 -16.841 1.00 95.75 104 GLU A O 1
ATOM 855 N N . HIS A 1 105 ? -1.956 6.223 -15.474 1.00 96.12 105 HIS A N 1
ATOM 856 C CA . HIS A 1 105 ? -0.519 6.124 -15.233 1.00 96.12 105 HIS A CA 1
ATOM 857 C C . HIS A 1 105 ? 0.146 4.933 -15.934 1.00 96.12 105 HIS A C 1
ATOM 859 O O . HIS A 1 105 ? 1.325 4.668 -15.706 1.00 96.12 105 HIS A O 1
ATOM 865 N N . GLN A 1 106 ? -0.567 4.244 -16.829 1.00 95.69 106 GLN A N 1
ATOM 866 C CA . GLN A 1 106 ? -0.008 3.139 -17.603 1.00 95.69 106 GLN A CA 1
ATOM 867 C C . GLN A 1 106 ? 1.208 3.577 -18.437 1.00 95.69 106 GLN A C 1
ATOM 869 O O . GLN A 1 106 ? 1.218 4.665 -19.017 1.00 95.69 106 GLN A O 1
ATOM 874 N N . LYS A 1 107 ? 2.221 2.703 -18.536 1.00 94.06 107 LYS A N 1
ATOM 875 C CA . LYS A 1 107 ? 3.469 2.933 -19.296 1.00 94.06 107 LYS A CA 1
ATOM 876 C C . LYS A 1 107 ? 4.305 4.121 -18.800 1.00 94.06 107 LYS A C 1
ATOM 878 O O . LYS A 1 107 ? 5.194 4.575 -19.518 1.00 94.06 107 LYS A O 1
ATOM 883 N N . LYS A 1 108 ? 4.051 4.634 -17.594 1.00 94.75 108 LYS A N 1
ATOM 884 C CA . LYS A 1 108 ? 4.909 5.645 -16.970 1.00 94.75 108 LYS A CA 1
ATOM 885 C C . LYS A 1 108 ? 5.978 4.947 -16.134 1.00 94.75 108 LYS A C 1
ATOM 887 O O . LYS A 1 108 ? 5.654 4.136 -15.274 1.00 94.75 108 LYS A O 1
ATOM 892 N N . SER A 1 109 ? 7.245 5.264 -16.392 1.00 94.56 109 SER A N 1
ATOM 893 C CA . SER A 1 109 ? 8.361 4.818 -15.554 1.00 94.56 109 SER A CA 1
ATOM 894 C C . SER A 1 109 ? 8.411 5.604 -14.244 1.00 94.56 109 SER A C 1
ATOM 896 O O . SER A 1 109 ? 7.845 6.696 -14.141 1.00 94.56 109 SER A O 1
ATOM 898 N N . ALA A 1 110 ? 9.143 5.103 -13.250 1.00 92.88 110 ALA A N 1
ATOM 899 C CA . ALA A 1 110 ? 9.313 5.810 -11.983 1.00 92.88 110 ALA A CA 1
ATOM 900 C C . ALA A 1 110 ? 9.972 7.192 -12.162 1.00 92.88 110 ALA A C 1
ATOM 902 O O . ALA A 1 110 ? 9.612 8.147 -11.476 1.00 92.88 110 ALA A O 1
ATOM 903 N N . VAL A 1 111 ? 10.903 7.332 -13.113 1.00 93.06 111 VAL A N 1
ATOM 904 C CA . VAL A 1 111 ? 11.502 8.626 -13.483 1.00 93.06 111 VAL A CA 1
ATOM 905 C C . VAL A 1 111 ? 10.445 9.584 -14.016 1.00 93.06 111 VAL A C 1
ATOM 907 O O . VAL A 1 111 ? 10.364 10.717 -13.546 1.00 93.06 111 VAL A O 1
ATOM 910 N N . HIS A 1 112 ? 9.607 9.133 -14.952 1.00 95.00 112 HIS A N 1
ATOM 911 C CA . HIS A 1 112 ? 8.559 9.976 -15.523 1.00 95.00 112 HIS A CA 1
ATOM 912 C C . HIS A 1 112 ? 7.543 10.423 -14.462 1.00 95.00 112 HIS A C 1
ATOM 914 O O . HIS A 1 112 ? 7.116 11.577 -14.457 1.00 95.00 112 HIS A O 1
ATOM 920 N N . VAL A 1 113 ? 7.176 9.526 -13.543 1.00 94.12 113 VAL A N 1
ATOM 921 C CA . VAL A 1 113 ? 6.248 9.804 -12.435 1.00 94.12 113 VAL A CA 1
ATOM 922 C C . VAL A 1 113 ? 6.817 10.886 -11.515 1.00 94.12 113 VAL A C 1
ATOM 924 O O . VAL A 1 113 ? 6.131 11.871 -11.246 1.00 94.12 113 VAL A O 1
ATOM 927 N N . ARG A 1 114 ? 8.098 10.769 -11.128 1.00 90.94 114 ARG A N 1
ATOM 928 C CA . ARG A 1 114 ? 8.802 11.784 -10.325 1.00 90.94 114 ARG A CA 1
ATOM 929 C C . ARG A 1 114 ? 8.901 13.128 -11.049 1.00 90.94 114 ARG A C 1
ATOM 931 O O . ARG A 1 114 ? 8.608 14.159 -10.456 1.00 90.94 114 ARG A O 1
ATOM 938 N N . GLN A 1 115 ? 9.265 13.127 -12.332 1.00 93.75 115 GLN A N 1
ATOM 939 C CA . GLN A 1 115 ? 9.351 14.347 -13.151 1.00 93.75 115 GLN A CA 1
ATOM 940 C C . GLN A 1 115 ? 7.995 15.035 -13.337 1.00 93.75 115 GLN A C 1
ATOM 942 O O . GLN A 1 115 ? 7.932 16.256 -13.441 1.00 93.75 115 GLN A O 1
ATOM 947 N N . SER A 1 116 ? 6.916 14.252 -13.358 1.00 95.38 116 SER A N 1
ATOM 948 C CA . SER A 1 116 ? 5.542 14.750 -13.458 1.00 95.38 116 SER A CA 1
ATOM 949 C C . SER A 1 116 ? 4.944 15.139 -12.104 1.00 95.38 116 SER A C 1
ATOM 951 O O . SER A 1 116 ? 3.775 15.512 -12.061 1.00 95.38 116 SER A O 1
ATOM 953 N N . LEU A 1 117 ? 5.719 15.039 -11.015 1.00 93.81 117 LEU A N 1
ATOM 954 C CA . LEU A 1 117 ? 5.293 15.331 -9.644 1.00 93.81 117 LEU A CA 1
ATOM 955 C C . LEU A 1 117 ? 4.040 14.549 -9.220 1.00 93.81 117 LEU A C 1
ATOM 957 O O . LEU A 1 117 ? 3.218 15.052 -8.460 1.00 93.81 117 LEU A O 1
ATOM 961 N N . ILE A 1 118 ? 3.890 13.320 -9.719 1.00 95.06 118 ILE A N 1
ATOM 962 C CA . ILE A 1 118 ? 2.775 12.446 -9.350 1.00 95.06 118 ILE A CA 1
ATOM 963 C C . ILE A 1 118 ? 3.121 11.782 -8.007 1.00 95.06 118 ILE A C 1
ATOM 965 O O . ILE A 1 118 ? 4.104 11.032 -7.943 1.00 95.06 118 ILE A O 1
A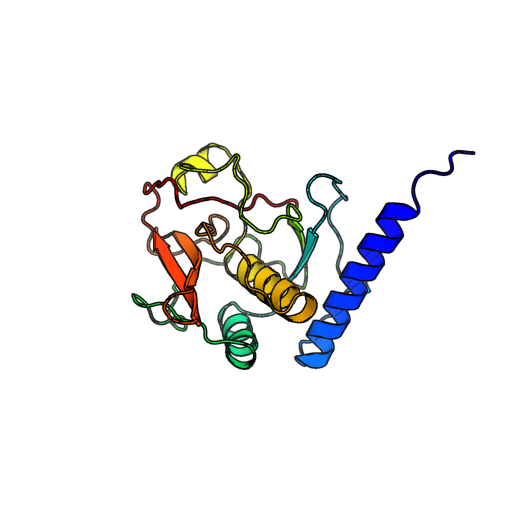TOM 969 N N . PRO A 1 119 ? 2.339 12.015 -6.939 1.00 94.62 119 PRO A N 1
ATOM 970 C CA . PRO A 1 119 ? 2.551 11.369 -5.650 1.00 94.62 119 PRO A CA 1
ATOM 971 C C . PRO A 1 119 ? 2.075 9.913 -5.728 1.00 94.62 119 PRO A C 1
ATOM 973 O O . PRO A 1 119 ? 0.904 9.617 -5.530 1.00 94.62 119 PRO A O 1
ATOM 976 N N . GLY A 1 120 ? 2.965 8.988 -6.086 1.00 95.44 120 GLY A N 1
ATOM 977 C CA . GLY A 1 120 ? 2.613 7.566 -6.179 1.00 95.44 120 GLY A CA 1
ATOM 978 C C . GLY A 1 120 ? 2.736 6.835 -4.846 1.00 95.44 120 GLY A C 1
ATOM 979 O O . GLY A 1 120 ? 3.565 7.214 -4.033 1.00 95.44 120 GLY A O 1
ATOM 980 N N . ILE A 1 121 ? 1.957 5.780 -4.634 1.00 96.44 121 ILE A N 1
ATOM 981 C CA . ILE A 1 121 ? 1.928 4.962 -3.411 1.00 96.44 121 ILE A CA 1
ATOM 982 C C . ILE A 1 121 ? 3.319 4.425 -3.014 1.00 96.44 121 ILE A C 1
ATOM 984 O O . ILE A 1 121 ? 4.175 4.184 -3.874 1.00 96.44 121 ILE A O 1
ATOM 988 N N . THR A 1 122 ? 3.565 4.261 -1.717 1.00 94.56 122 THR A N 1
ATOM 989 C CA . THR A 1 122 ? 4.732 3.548 -1.183 1.00 94.56 122 THR A CA 1
ATOM 990 C C . THR A 1 122 ? 4.448 2.045 -1.105 1.00 94.56 122 THR A C 1
ATOM 992 O O . THR A 1 122 ? 3.305 1.599 -1.192 1.00 94.56 122 THR A O 1
ATOM 995 N N . LEU A 1 123 ? 5.493 1.235 -0.954 1.00 93.69 123 LEU A N 1
ATOM 996 C CA . LEU A 1 123 ? 5.368 -0.209 -0.800 1.00 93.69 123 LEU A CA 1
ATOM 997 C C . LEU A 1 123 ? 4.611 -0.567 0.485 1.00 93.69 123 LEU A C 1
ATOM 999 O O . LEU A 1 123 ? 3.722 -1.407 0.432 1.00 93.69 123 LEU A O 1
ATOM 1003 N N . LEU A 1 124 ? 4.894 0.112 1.605 1.00 93.75 124 LEU A N 1
ATOM 1004 C CA . LEU A 1 124 ? 4.180 -0.092 2.872 1.00 93.75 124 LEU A CA 1
ATOM 1005 C C . LEU A 1 124 ? 2.684 0.231 2.738 1.00 93.75 124 LEU A C 1
ATOM 1007 O O . LEU A 1 124 ? 1.832 -0.563 3.125 1.00 93.75 124 LEU A O 1
ATOM 1011 N N . GLU A 1 125 ? 2.353 1.370 2.129 1.00 96.00 125 GLU A N 1
ATOM 1012 C CA . GLU A 1 125 ? 0.963 1.750 1.857 1.00 96.00 125 GLU A CA 1
ATOM 1013 C C . GLU A 1 125 ? 0.261 0.727 0.950 1.00 96.00 125 GLU A C 1
ATOM 1015 O O . GLU A 1 125 ? -0.902 0.385 1.172 1.00 96.00 125 GLU A O 1
ATOM 1020 N N . ARG A 1 126 ? 0.959 0.215 -0.074 1.00 96.19 126 ARG A N 1
ATOM 1021 C CA . ARG A 1 126 ? 0.395 -0.770 -1.003 1.00 96.19 126 ARG A CA 1
ATOM 1022 C C . ARG A 1 126 ? 0.156 -2.122 -0.338 1.00 96.19 126 ARG A C 1
ATOM 1024 O O . ARG A 1 126 ? -0.865 -2.745 -0.629 1.00 96.19 126 ARG A O 1
ATOM 1031 N N . LEU A 1 127 ? 1.061 -2.548 0.535 1.00 95.25 127 LEU A N 1
ATOM 1032 C CA . LEU A 1 127 ? 0.940 -3.756 1.348 1.00 95.25 127 LEU A CA 1
ATOM 1033 C C . LEU A 1 127 ? -0.297 -3.684 2.254 1.00 95.25 127 LEU A C 1
ATOM 1035 O O . LEU A 1 127 ? -1.160 -4.558 2.202 1.00 95.25 127 LEU A O 1
ATOM 1039 N N . LEU A 1 128 ? -0.463 -2.579 2.981 1.00 96.88 128 LEU A N 1
ATOM 1040 C CA . LEU A 1 128 ? -1.643 -2.352 3.818 1.00 96.88 128 LEU A CA 1
ATOM 1041 C C . LEU A 1 128 ? -2.937 -2.311 2.993 1.00 96.88 128 LEU A C 1
ATOM 1043 O O . LEU A 1 128 ? -3.937 -2.911 3.386 1.00 96.88 128 LEU A O 1
ATOM 1047 N N . LEU A 1 129 ? -2.927 -1.660 1.823 1.00 97.56 129 LEU A N 1
ATOM 1048 C CA . LEU A 1 129 ? -4.074 -1.670 0.910 1.00 97.56 129 LEU A CA 1
ATOM 1049 C C . LEU A 1 129 ? -4.449 -3.095 0.467 1.00 97.56 129 LEU A C 1
ATOM 1051 O O . LEU A 1 129 ? -5.638 -3.395 0.350 1.00 97.56 129 LEU A O 1
ATOM 1055 N N . GLU A 1 130 ? -3.457 -3.960 0.230 1.00 97.25 130 GLU A N 1
ATOM 1056 C CA . GLU A 1 130 ? -3.693 -5.367 -0.105 1.00 97.25 130 GLU A CA 1
ATOM 1057 C C . GLU A 1 130 ? -4.376 -6.096 1.042 1.00 97.25 130 GLU A C 1
ATOM 1059 O O . GLU A 1 130 ? -5.423 -6.705 0.844 1.00 97.25 130 GLU A O 1
ATOM 1064 N N . LEU A 1 131 ? -3.798 -5.996 2.239 1.00 96.31 131 LEU A N 1
ATOM 1065 C CA . LEU A 1 131 ? -4.311 -6.627 3.446 1.00 96.31 131 LEU A CA 1
ATOM 1066 C C . LEU A 1 131 ? -5.767 -6.224 3.706 1.00 96.31 131 LEU A C 1
ATOM 1068 O O . LEU A 1 131 ? -6.620 -7.086 3.924 1.00 96.31 131 LEU A O 1
ATOM 1072 N N . PHE A 1 132 ? -6.065 -4.925 3.617 1.00 96.88 132 PHE A N 1
ATOM 1073 C CA . PHE A 1 132 ? -7.420 -4.403 3.775 1.00 96.88 132 PHE A CA 1
ATOM 1074 C C . PHE A 1 132 ? -8.390 -5.015 2.764 1.00 96.88 132 PHE A C 1
ATOM 1076 O O . PHE A 1 132 ? -9.462 -5.500 3.133 1.00 96.88 132 PHE A O 1
ATOM 1083 N N . TYR A 1 133 ? -8.018 -5.006 1.482 1.00 96.06 133 TYR A N 1
ATOM 1084 C CA . TYR A 1 133 ? -8.878 -5.523 0.426 1.00 96.06 133 TYR A CA 1
ATOM 1085 C C . TYR A 1 133 ? -9.078 -7.038 0.551 1.00 96.06 133 TYR A C 1
ATOM 1087 O O . TYR A 1 133 ? -10.205 -7.520 0.435 1.00 96.06 133 TYR A O 1
ATOM 1095 N N . TYR A 1 134 ? -8.022 -7.788 0.864 1.00 95.69 134 TYR A N 1
ATOM 1096 C CA . TYR A 1 134 ? -8.088 -9.232 1.053 1.00 95.69 134 TYR A CA 1
ATOM 1097 C C . TYR A 1 134 ? -8.988 -9.617 2.230 1.00 95.69 134 TYR A C 1
ATOM 1099 O O . TYR A 1 134 ? -9.910 -10.412 2.050 1.00 95.69 134 TYR A O 1
ATOM 1107 N N . ARG A 1 135 ? -8.808 -8.995 3.403 1.00 94.81 135 ARG A N 1
ATOM 1108 C CA . ARG A 1 135 ? -9.640 -9.244 4.595 1.00 94.81 135 ARG A CA 1
ATOM 1109 C C . ARG A 1 135 ? -11.128 -8.992 4.329 1.00 94.81 135 ARG A C 1
ATOM 1111 O O . ARG A 1 135 ? -11.974 -9.725 4.833 1.00 94.81 135 ARG A O 1
ATOM 1118 N N . TYR A 1 136 ? -11.460 -7.982 3.523 1.00 91.81 136 TYR A N 1
ATOM 1119 C CA . TYR A 1 136 ? -12.853 -7.609 3.266 1.00 91.81 136 TYR A CA 1
ATOM 1120 C C . TYR A 1 136 ? -13.492 -8.343 2.077 1.00 91.81 136 TYR A C 1
ATOM 1122 O O . TYR A 1 136 ? -14.697 -8.608 2.073 1.00 91.81 136 TYR A O 1
ATOM 1130 N N . ASN A 1 137 ? -12.714 -8.656 1.039 1.00 92.56 137 ASN A N 1
ATOM 1131 C CA . ASN A 1 137 ? -13.229 -9.181 -0.225 1.00 92.56 137 ASN A CA 1
ATOM 1132 C C . ASN A 1 137 ? -12.801 -10.622 -0.532 1.00 92.56 137 ASN A C 1
ATOM 1134 O O . ASN A 1 137 ? -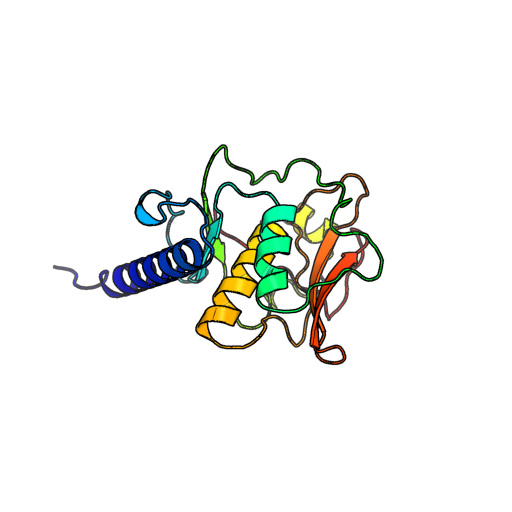13.368 -11.212 -1.456 1.00 92.56 137 ASN A O 1
ATOM 1138 N N . GLY A 1 138 ? -11.832 -11.181 0.199 1.00 93.12 138 GLY A N 1
ATOM 1139 C CA . GLY A 1 138 ? -11.253 -12.505 -0.056 1.00 93.12 138 GLY A CA 1
ATOM 1140 C C . GLY A 1 138 ? -10.574 -12.607 -1.423 1.00 93.12 138 GLY A C 1
ATOM 1141 O O . GLY A 1 138 ? -10.601 -13.662 -2.054 1.00 93.12 138 GLY A O 1
ATOM 1142 N N . LYS A 1 139 ? -10.072 -11.481 -1.940 1.00 93.88 139 LYS A N 1
ATOM 1143 C CA . LYS A 1 139 ? -9.483 -11.344 -3.277 1.00 93.88 139 LYS A CA 1
ATOM 1144 C C . LYS A 1 139 ? -8.237 -10.480 -3.208 1.00 93.88 139 LYS A C 1
ATOM 1146 O O . LYS A 1 139 ? -8.137 -9.635 -2.326 1.00 93.88 139 LYS A O 1
ATOM 1151 N N . HIS A 1 140 ? -7.365 -10.651 -4.191 1.00 95.62 140 HIS A N 1
ATOM 1152 C CA . HIS A 1 140 ? -6.175 -9.830 -4.362 1.00 95.62 140 HIS A CA 1
ATOM 1153 C C . HIS A 1 140 ? -6.407 -8.711 -5.375 1.00 95.62 140 HIS A C 1
ATOM 1155 O O . HIS A 1 140 ? -7.146 -8.901 -6.345 1.00 95.62 140 HIS A O 1
ATOM 1161 N N . LEU A 1 141 ? -5.819 -7.542 -5.125 1.00 96.38 141 LEU A N 1
ATOM 1162 C CA . LEU A 1 141 ? -5.832 -6.420 -6.068 1.00 96.38 141 LEU A CA 1
ATOM 1163 C C . LEU A 1 141 ? -4.761 -6.616 -7.149 1.00 96.38 141 LEU A C 1
ATOM 1165 O O . LEU A 1 141 ? -3.819 -7.382 -6.971 1.00 96.38 141 LEU A O 1
ATOM 1169 N N . ASP A 1 142 ? -4.870 -5.836 -8.226 1.00 94.94 142 ASP A N 1
ATOM 1170 C CA . ASP A 1 142 ? -3.894 -5.808 -9.322 1.00 94.94 142 ASP A CA 1
ATOM 1171 C C . ASP A 1 142 ? -3.673 -7.194 -9.963 1.00 94.94 142 ASP A C 1
ATOM 1173 O O . ASP A 1 142 ? -2.567 -7.734 -9.957 1.00 94.94 142 ASP A O 1
ATOM 1177 N N . ALA A 1 143 ? -4.741 -7.789 -10.504 1.00 92.00 143 ALA A N 1
ATOM 1178 C CA . ALA A 1 143 ? -4.656 -9.088 -11.176 1.00 92.00 143 ALA A CA 1
ATOM 1179 C C . ALA A 1 143 ? -4.106 -8.968 -12.608 1.00 92.00 143 ALA A C 1
ATOM 1181 O O . ALA A 1 143 ? -3.498 -9.908 -13.116 1.00 92.00 143 ALA 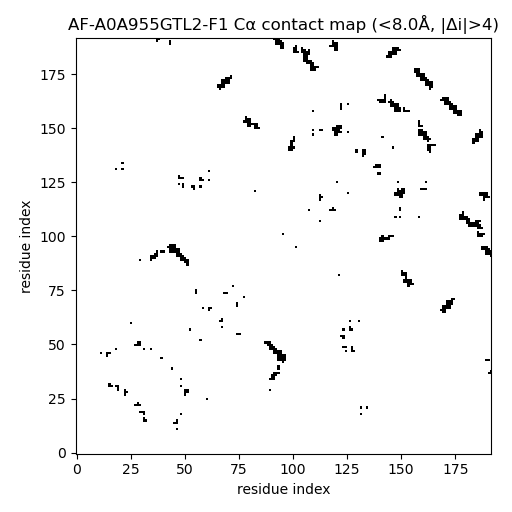A O 1
ATOM 1182 N N . ASP A 1 144 ? -4.311 -7.813 -13.251 1.00 93.81 144 ASP A N 1
ATOM 1183 C CA . ASP A 1 144 ? -3.918 -7.565 -14.645 1.00 93.81 144 ASP A CA 1
ATOM 1184 C C . ASP A 1 144 ? -2.721 -6.603 -14.778 1.00 93.81 144 ASP A C 1
ATOM 1186 O O . ASP A 1 144 ? -2.294 -6.268 -15.894 1.00 93.81 144 ASP A O 1
ATOM 1190 N N . CYS A 1 145 ? -2.191 -6.083 -13.667 1.00 94.88 145 CYS A N 1
ATOM 1191 C CA . CYS A 1 145 ? -1.057 -5.164 -13.681 1.00 94.88 145 CYS A CA 1
ATOM 1192 C C . CYS A 1 145 ? -0.168 -5.288 -12.441 1.00 94.88 145 CYS A C 1
ATOM 1194 O O . CYS A 1 145 ? -0.485 -5.974 -11.482 1.00 94.88 145 CYS A O 1
ATOM 1196 N N . ILE A 1 146 ? 0.968 -4.596 -12.474 1.00 96.25 146 ILE A N 1
ATOM 1197 C CA . ILE A 1 146 ? 1.851 -4.407 -11.327 1.00 96.25 146 ILE A CA 1
ATOM 1198 C C . ILE A 1 146 ? 1.797 -2.928 -10.939 1.00 96.25 146 ILE A C 1
ATOM 1200 O O . ILE A 1 146 ? 2.028 -2.037 -11.771 1.00 96.25 146 ILE A O 1
ATOM 1204 N N . THR A 1 147 ? 1.526 -2.667 -9.661 1.00 97.75 147 THR A N 1
ATOM 1205 C CA . THR A 1 147 ? 1.618 -1.334 -9.063 1.00 97.75 147 THR A CA 1
ATOM 1206 C C . THR A 1 147 ? 3.077 -0.989 -8.788 1.00 97.75 147 THR A C 1
ATOM 1208 O O . THR A 1 147 ? 3.681 -1.510 -7.855 1.00 97.75 14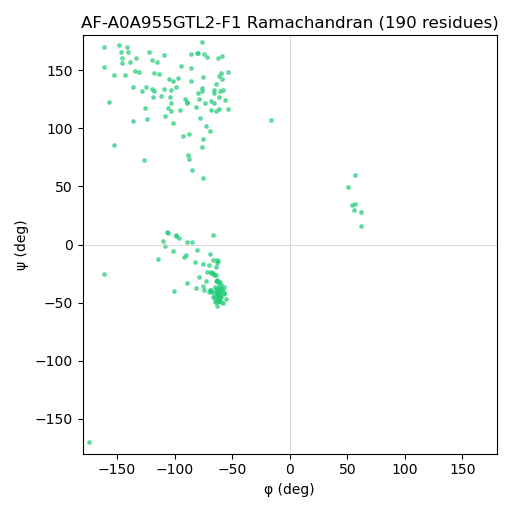7 THR A O 1
ATOM 1211 N N . LEU A 1 148 ? 3.640 -0.057 -9.553 1.00 96.19 148 LEU A N 1
ATOM 1212 C CA . LEU A 1 148 ? 4.897 0.607 -9.228 1.00 96.19 148 LEU A CA 1
ATOM 1213 C C . LEU A 1 148 ? 4.708 1.510 -8.005 1.00 96.19 148 LEU A C 1
ATOM 1215 O O . LEU A 1 148 ? 4.001 2.520 -8.048 1.00 96.19 148 LEU A O 1
ATOM 1219 N N . CYS A 1 149 ? 5.405 1.169 -6.930 1.00 94.69 149 CYS A N 1
ATOM 1220 C CA . CYS A 1 149 ? 5.411 1.886 -5.665 1.00 94.69 149 CYS A CA 1
ATOM 1221 C C . CYS A 1 149 ? 6.436 3.029 -5.718 1.00 94.69 149 CYS A C 1
ATOM 1223 O O . CYS A 1 149 ? 7.457 3.031 -5.031 1.00 94.69 149 CYS A O 1
ATOM 1225 N N . THR A 1 150 ? 6.195 4.005 -6.598 1.00 93.44 150 THR A N 1
ATOM 1226 C CA . THR A 1 150 ? 7.114 5.130 -6.860 1.00 93.44 150 THR A CA 1
ATOM 1227 C C . THR A 1 150 ? 7.279 6.078 -5.676 1.00 93.44 150 THR A C 1
ATOM 1229 O O . THR A 1 150 ? 8.190 6.908 -5.691 1.00 93.44 150 THR A O 1
ATOM 1232 N N . GLY A 1 151 ? 6.403 5.968 -4.674 1.00 92.19 1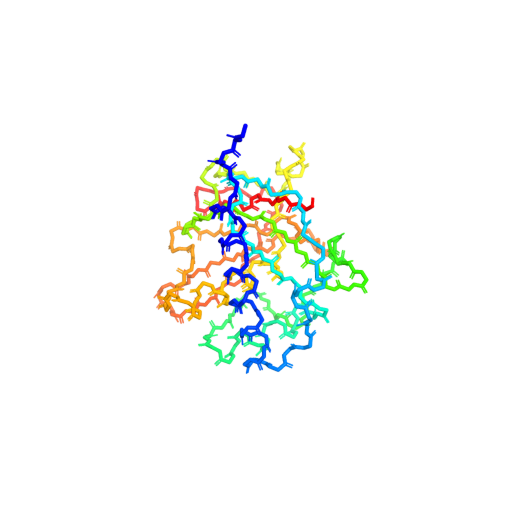51 GLY A N 1
ATOM 1233 C CA . GLY A 1 151 ? 6.556 6.619 -3.384 1.00 92.19 151 GLY A CA 1
ATOM 1234 C C . GLY A 1 151 ? 7.715 6.051 -2.574 1.00 92.19 151 GLY A C 1
ATOM 1235 O O . GLY A 1 151 ? 8.275 6.767 -1.762 1.00 92.19 151 GLY A O 1
ATOM 1236 N N . THR A 1 152 ? 8.146 4.818 -2.814 1.00 89.75 152 THR A N 1
ATOM 1237 C CA . THR A 1 152 ? 9.273 4.246 -2.078 1.00 89.75 152 THR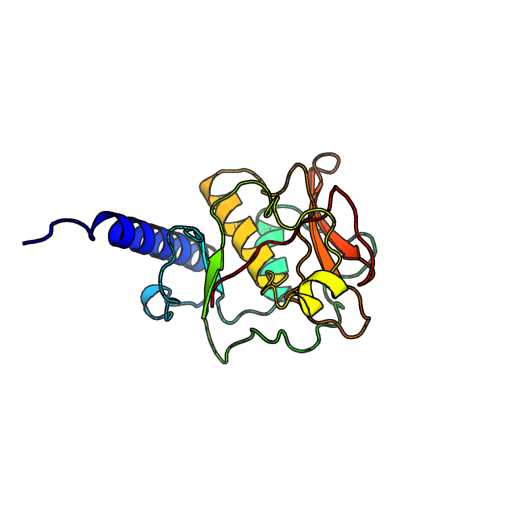 A CA 1
ATOM 1238 C C . THR A 1 152 ? 10.607 4.744 -2.626 1.00 89.75 152 THR A C 1
ATOM 1240 O O . THR A 1 152 ? 10.870 4.688 -3.832 1.00 89.75 152 THR A O 1
ATOM 1243 N N . GLN A 1 153 ? 11.473 5.214 -1.728 1.00 82.31 153 GLN A N 1
ATOM 1244 C CA . GLN A 1 153 ? 12.859 5.555 -2.039 1.00 82.31 153 GLN A CA 1
ATOM 1245 C C . GLN A 1 153 ? 13.781 4.400 -1.630 1.00 82.31 153 GLN A C 1
ATOM 1247 O O . GLN A 1 153 ? 13.635 3.819 -0.560 1.00 82.31 153 GLN A O 1
ATOM 1252 N N . THR A 1 154 ? 14.730 4.041 -2.495 1.00 79.19 154 THR A N 1
ATOM 1253 C CA . THR A 1 154 ? 15.684 2.945 -2.257 1.00 79.19 154 THR A CA 1
ATOM 1254 C C . THR A 1 154 ? 17.096 3.384 -2.626 1.00 79.19 154 THR A C 1
ATOM 1256 O O . THR A 1 154 ? 17.284 4.194 -3.538 1.00 79.19 154 THR A O 1
ATOM 1259 N N . THR A 1 155 ? 18.109 2.841 -1.948 1.00 72.44 155 THR A N 1
ATOM 1260 C CA . THR A 1 155 ? 19.521 3.211 -2.181 1.00 72.44 155 THR A CA 1
ATOM 1261 C C . THR A 1 155 ? 20.059 2.719 -3.527 1.00 72.44 155 THR A C 1
ATOM 1263 O O . THR A 1 155 ? 21.057 3.236 -4.022 1.00 72.44 155 THR A O 1
ATOM 1266 N N . GLY A 1 156 ? 19.384 1.750 -4.153 1.00 66.19 156 GLY A N 1
ATOM 1267 C CA . GLY A 1 156 ? 19.834 1.067 -5.367 1.00 66.19 156 GLY A CA 1
ATOM 1268 C C . GLY A 1 156 ? 19.233 1.580 -6.673 1.00 66.19 156 GLY A C 1
ATOM 1269 O O . GLY A 1 156 ? 19.439 0.950 -7.704 1.00 66.19 156 GLY A O 1
ATOM 1270 N N . SER A 1 157 ? 18.477 2.683 -6.657 1.00 74.25 157 SER A N 1
ATOM 1271 C CA . SER A 1 157 ? 17.722 3.152 -7.829 1.00 74.25 157 SER A CA 1
ATOM 1272 C C . SER A 1 157 ? 16.768 2.088 -8.388 1.00 74.25 157 SER A C 1
ATOM 1274 O O . SER A 1 157 ? 16.516 2.076 -9.578 1.00 74.25 157 SER A O 1
ATOM 1276 N N . PHE A 1 158 ? 16.221 1.177 -7.584 1.00 87.88 158 PHE A N 1
ATOM 1277 C CA . PHE A 1 158 ? 15.142 0.295 -8.044 1.00 87.88 158 PHE A CA 1
ATOM 1278 C C . PHE A 1 158 ? 13.822 0.763 -7.452 1.00 87.88 158 PHE A C 1
ATOM 1280 O O . PHE A 1 158 ? 13.762 1.224 -6.313 1.00 87.88 158 PHE A O 1
ATOM 1287 N N . THR A 1 159 ? 12.759 0.669 -8.238 1.00 91.19 159 THR A N 1
ATOM 1288 C CA . THR A 1 159 ? 11.409 0.983 -7.777 1.00 91.19 159 THR A CA 1
ATOM 1289 C C . THR A 1 159 ? 10.680 -0.328 -7.522 1.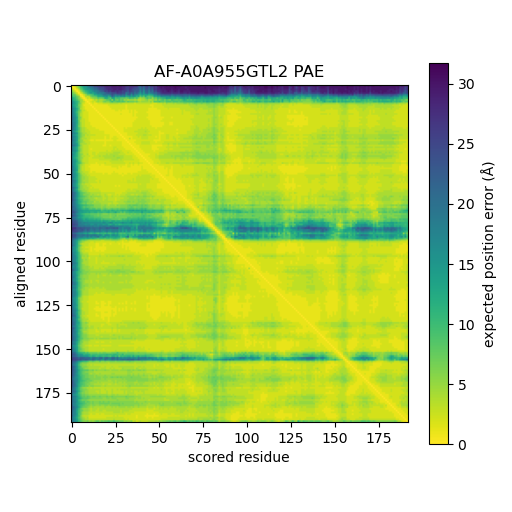00 91.19 159 THR A C 1
ATOM 1291 O O . THR A 1 159 ? 10.594 -1.134 -8.454 1.00 91.19 159 THR A O 1
ATOM 1294 N N . PRO A 1 160 ? 10.181 -0.564 -6.297 1.00 92.69 160 PRO A N 1
ATOM 1295 C CA . PRO A 1 160 ? 9.417 -1.766 -6.024 1.00 92.69 160 PRO A CA 1
ATOM 1296 C C . PRO A 1 160 ? 8.126 -1.754 -6.840 1.00 92.69 160 PRO A C 1
ATOM 1298 O O . PRO A 1 160 ? 7.469 -0.719 -6.980 1.00 92.69 160 PRO A O 1
ATOM 1301 N N . GLY A 1 161 ? 7.779 -2.903 -7.396 1.00 93.81 161 GLY A N 1
ATOM 1302 C CA . GLY A 1 161 ? 6.477 -3.183 -7.967 1.00 93.81 161 GLY A CA 1
ATOM 1303 C C . GLY A 1 161 ? 5.772 -4.247 -7.143 1.00 93.81 161 GLY A C 1
ATOM 1304 O O . GLY A 1 161 ? 6.419 -5.125 -6.587 1.00 93.81 161 GLY A O 1
ATOM 1305 N N . PHE A 1 162 ? 4.456 -4.143 -7.060 1.00 94.81 162 PHE A N 1
ATOM 1306 C CA . PHE A 1 162 ? 3.605 -5.032 -6.286 1.00 94.81 162 PHE A CA 1
ATOM 1307 C C . PHE A 1 162 ? 2.479 -5.569 -7.169 1.00 94.81 162 PHE A C 1
ATOM 1309 O O . PHE A 1 162 ? 1.816 -4.777 -7.845 1.00 94.81 162 PHE A O 1
ATOM 1316 N N . GLY A 1 163 ? 2.232 -6.876 -7.142 1.00 93.94 163 GLY A N 1
ATOM 1317 C CA . GLY A 1 163 ? 1.109 -7.483 -7.857 1.00 93.94 163 GLY A CA 1
ATOM 1318 C C . GLY A 1 163 ? 0.754 -8.878 -7.348 1.00 93.94 163 GLY A C 1
ATOM 1319 O O . GLY A 1 163 ? 1.487 -9.473 -6.554 1.00 93.94 163 GLY A O 1
ATOM 1320 N N . TRP A 1 164 ? -0.381 -9.393 -7.820 1.00 94.94 164 TRP A N 1
ATOM 1321 C CA . TRP A 1 164 ? -0.815 -10.763 -7.564 1.00 94.94 164 TRP A CA 1
ATOM 1322 C C . TRP A 1 164 ? -0.283 -11.718 -8.640 1.00 94.94 164 TRP A C 1
ATOM 1324 O O . TRP A 1 164 ? -0.564 -11.558 -9.827 1.00 94.94 164 TRP A O 1
ATOM 1334 N N . ASP A 1 165 ? 0.466 -12.739 -8.225 1.00 92.50 165 ASP A N 1
ATOM 1335 C CA . ASP A 1 165 ? 0.934 -13.824 -9.086 1.00 92.50 165 ASP A CA 1
ATOM 1336 C C . ASP A 1 165 ? -0.070 -14.981 -9.018 1.00 92.50 165 ASP A C 1
ATOM 1338 O O . ASP A 1 165 ? -0.018 -15.838 -8.131 1.00 92.50 165 ASP A O 1
ATOM 1342 N N . ALA A 1 166 ? -1.016 -14.985 -9.959 1.00 90.06 166 ALA A N 1
ATOM 1343 C CA . ALA A 1 166 ? -2.067 -15.997 -10.025 1.00 90.06 166 ALA A CA 1
ATOM 1344 C C . ALA A 1 166 ? -1.537 -17.405 -10.343 1.00 90.06 166 ALA A C 1
ATOM 1346 O O . ALA A 1 166 ? -2.173 -18.382 -9.949 1.00 90.06 166 ALA A O 1
ATOM 1347 N N . ASP A 1 167 ? -0.389 -17.519 -11.019 1.00 90.62 167 ASP A N 1
ATOM 1348 C CA . ASP A 1 167 ? 0.200 -18.812 -11.379 1.00 90.62 167 ASP A CA 1
ATOM 1349 C C . ASP A 1 167 ? 0.803 -19.513 -10.152 1.00 90.62 167 ASP A C 1
ATOM 1351 O O . ASP A 1 167 ? 0.778 -20.742 -10.057 1.00 90.62 167 ASP A O 1
ATOM 1355 N N . HIS A 1 168 ? 1.308 -18.733 -9.190 1.00 90.50 168 HIS A N 1
ATOM 1356 C CA . HIS A 1 168 ? 1.930 -19.240 -7.963 1.00 90.50 168 HIS A CA 1
ATOM 1357 C C . HIS A 1 168 ? 1.100 -18.986 -6.694 1.00 90.50 168 HIS A C 1
ATOM 1359 O O . HIS A 1 168 ? 1.547 -19.340 -5.603 1.00 90.50 168 HIS A O 1
ATOM 1365 N N . CYS A 1 169 ? -0.097 -18.405 -6.827 1.00 91.31 169 CYS A N 1
ATOM 1366 C CA . CYS A 1 169 ? -1.011 -18.067 -5.733 1.00 91.31 169 CYS A CA 1
ATOM 1367 C C . CYS A 1 169 ? -0.340 -17.271 -4.600 1.00 91.31 169 CYS A C 1
ATOM 1369 O O . CYS A 1 169 ? -0.470 -17.626 -3.425 1.00 91.31 169 CYS A O 1
ATOM 1371 N N . ARG A 1 170 ? 0.386 -16.206 -4.953 1.00 91.88 170 ARG A N 1
ATOM 1372 C CA . ARG A 1 170 ? 1.121 -15.376 -3.990 1.00 91.88 170 ARG A CA 1
ATOM 1373 C C . ARG A 1 170 ? 1.147 -13.911 -4.385 1.00 91.88 170 ARG A C 1
ATOM 1375 O O . ARG A 1 170 ? 1.059 -13.558 -5.561 1.00 91.88 170 ARG A O 1
ATOM 1382 N N . VAL A 1 171 ? 1.330 -13.058 -3.390 1.00 93.06 171 VAL A N 1
ATOM 1383 C CA . VAL A 1 171 ? 1.712 -11.669 -3.617 1.00 93.06 171 VAL A CA 1
ATOM 1384 C C . VAL A 1 171 ? 3.193 -11.619 -3.966 1.00 93.06 171 VAL A C 1
ATOM 1386 O O . VAL A 1 171 ? 4.019 -12.191 -3.259 1.00 93.06 171 VAL A O 1
ATOM 1389 N N . ARG A 1 172 ? 3.524 -10.895 -5.035 1.00 92.75 172 ARG A N 1
ATOM 1390 C CA . ARG A 1 172 ? 4.888 -10.772 -5.538 1.00 92.75 172 ARG A CA 1
ATOM 1391 C C . ARG A 1 172 ? 5.367 -9.325 -5.482 1.00 92.75 172 ARG A C 1
ATOM 1393 O O . ARG A 1 172 ? 4.685 -8.410 -5.956 1.00 92.75 172 ARG A O 1
ATOM 1400 N N . ILE A 1 173 ? 6.569 -9.136 -4.942 1.00 93.06 173 ILE A N 1
ATOM 1401 C CA . ILE A 1 173 ? 7.311 -7.877 -4.971 1.00 93.06 173 ILE A CA 1
ATOM 1402 C C . ILE A 1 173 ? 8.455 -7.998 -5.983 1.00 93.06 173 ILE A C 1
ATOM 1404 O O . ILE A 1 173 ? 9.379 -8.791 -5.817 1.00 93.06 173 ILE A O 1
ATOM 1408 N N . ASP A 1 174 ? 8.403 -7.170 -7.021 1.00 92.38 174 ASP A N 1
ATOM 1409 C CA . ASP A 1 174 ? 9.411 -7.084 -8.079 1.00 92.38 174 ASP A CA 1
ATOM 1410 C C . ASP A 1 174 ? 10.210 -5.778 -7.995 1.00 92.38 174 ASP A C 1
ATOM 1412 O O . ASP A 1 174 ? 9.787 -4.799 -7.380 1.00 92.38 174 ASP A O 1
ATOM 1416 N N . TRP A 1 175 ? 11.367 -5.729 -8.659 1.00 92.00 175 TRP A N 1
ATOM 1417 C CA . TRP A 1 175 ? 12.278 -4.583 -8.606 1.00 92.00 175 TRP A CA 1
ATOM 1418 C C . TRP A 1 175 ? 12.571 -4.047 -10.003 1.00 92.00 175 TRP A C 1
ATOM 1420 O O . TRP A 1 175 ? 13.315 -4.645 -10.776 1.00 92.00 175 TRP A O 1
ATOM 1430 N N . PHE A 1 176 ? 12.024 -2.875 -10.320 1.00 92.12 176 PHE A N 1
ATOM 1431 C CA . PHE A 1 176 ? 12.129 -2.286 -11.653 1.00 92.12 176 PHE A CA 1
ATOM 1432 C C . PHE A 1 176 ? 13.182 -1.187 -11.713 1.00 92.12 176 PHE A C 1
ATOM 1434 O O . PHE A 1 176 ? 13.296 -0.363 -10.801 1.00 92.12 176 PHE A O 1
ATOM 1441 N N . ALA A 1 177 ? 13.929 -1.137 -12.817 1.00 92.19 177 ALA A N 1
ATOM 1442 C CA . ALA A 1 177 ? 14.797 -0.000 -13.104 1.00 92.19 177 ALA A CA 1
ATOM 1443 C C . ALA A 1 177 ? 13.961 1.299 -13.204 1.00 92.19 177 ALA A C 1
ATOM 1445 O O . ALA A 1 177 ? 12.805 1.250 -13.635 1.00 92.19 177 ALA A O 1
ATOM 1446 N N . PRO A 1 178 ? 14.494 2.477 -12.826 1.00 90.44 178 PRO A N 1
ATOM 1447 C CA . PRO A 1 178 ? 13.707 3.707 -12.709 1.00 90.44 178 PRO A CA 1
ATOM 1448 C C . PRO A 1 178 ? 13.095 4.186 -14.019 1.00 90.44 178 PRO A C 1
ATOM 1450 O O . PRO A 1 178 ? 12.069 4.862 -14.014 1.00 90.44 178 PRO A O 1
ATOM 1453 N N . ASP A 1 179 ? 13.775 3.905 -15.122 1.00 93.56 179 ASP A N 1
ATOM 1454 C CA . ASP A 1 179 ? 13.417 4.273 -16.483 1.00 93.56 179 ASP A CA 1
ATOM 1455 C C . ASP A 1 179 ? 12.588 3.190 -17.185 1.00 93.56 179 ASP A C 1
ATOM 1457 O O . ASP A 1 179 ? 11.997 3.468 -18.231 1.00 93.56 179 ASP A O 1
ATOM 1461 N N . TYR A 1 180 ? 12.471 1.996 -16.593 1.00 93.88 180 TYR A N 1
ATOM 1462 C CA . TYR A 1 180 ? 11.662 0.922 -17.144 1.00 93.88 180 TYR A CA 1
ATOM 1463 C C . TYR A 1 180 ? 10.178 1.300 -17.138 1.00 93.88 180 TYR A C 1
ATOM 1465 O O . TYR A 1 180 ? 9.610 1.733 -16.133 1.00 93.88 180 TYR A O 1
ATOM 1473 N N . ALA A 1 181 ? 9.547 1.119 -18.293 1.00 94.25 181 ALA A N 1
ATOM 1474 C CA . ALA A 1 181 ? 8.131 1.342 -18.512 1.00 94.25 181 ALA A CA 1
ATOM 1475 C C . ALA A 1 181 ? 7.563 0.191 -19.340 1.00 94.25 181 ALA A C 1
ATOM 1477 O O . ALA A 1 181 ? 8.134 -0.207 -20.354 1.00 94.25 181 ALA A O 1
ATOM 1478 N N . SER A 1 182 ? 6.403 -0.314 -18.935 1.00 95.06 182 SER A N 1
ATOM 1479 C CA . SER A 1 182 ? 5.690 -1.365 -19.656 1.00 95.06 182 SER A CA 1
ATOM 1480 C C . SER A 1 182 ? 4.182 -1.165 -19.538 1.00 95.06 182 SER A C 1
ATOM 1482 O O . SER A 1 182 ? 3.694 -0.453 -18.661 1.00 95.06 182 SER A O 1
ATOM 1484 N N . ILE A 1 183 ? 3.427 -1.779 -20.449 1.00 94.00 183 ILE A N 1
ATOM 1485 C CA . ILE A 1 183 ? 1.960 -1.724 -20.465 1.00 94.00 183 ILE A CA 1
ATOM 1486 C C . ILE A 1 183 ? 1.330 -2.388 -19.232 1.00 94.00 183 ILE A C 1
ATOM 1488 O O . ILE A 1 183 ? 0.237 -1.995 -18.825 1.00 94.00 183 ILE A O 1
ATOM 1492 N N . GLY A 1 184 ? 2.036 -3.351 -18.632 1.00 93.88 184 GLY A N 1
ATOM 1493 C CA . GLY A 1 184 ? 1.644 -4.004 -17.384 1.00 93.88 184 GLY A CA 1
ATOM 1494 C C . GLY A 1 184 ? 1.985 -3.200 -16.129 1.00 93.88 184 GLY A C 1
ATOM 1495 O O . GLY A 1 184 ? 1.603 -3.613 -15.046 1.00 93.88 184 GLY A O 1
ATOM 1496 N N . LEU A 1 185 ? 2.679 -2.060 -16.249 1.00 95.50 185 LEU A N 1
ATOM 1497 C CA . LEU A 1 185 ? 3.066 -1.228 -15.109 1.00 95.50 185 LEU A CA 1
ATOM 1498 C C . LEU A 1 185 ? 2.168 -0.000 -14.993 1.00 95.50 185 LEU A C 1
ATOM 1500 O O . LEU A 1 185 ? 1.932 0.715 -15.977 1.00 95.50 185 LEU A O 1
ATOM 1504 N N . ARG A 1 186 ? 1.694 0.246 -13.773 1.00 97.06 186 ARG A N 1
ATOM 1505 C CA . ARG A 1 186 ? 0.861 1.397 -13.407 1.00 97.06 186 ARG A CA 1
ATOM 1506 C C . ARG A 1 186 ? 1.275 1.918 -12.038 1.00 97.06 186 ARG A C 1
ATOM 1508 O O . ARG A 1 186 ? 1.976 1.243 -11.301 1.00 97.06 186 ARG A O 1
ATOM 1515 N N . VAL A 1 187 ? 0.833 3.119 -11.695 1.00 96.56 187 VAL A N 1
ATOM 1516 C CA . VAL A 1 187 ? 1.043 3.723 -10.373 1.00 96.56 187 VAL A CA 1
ATOM 1517 C C . VAL A 1 187 ? -0.319 3.938 -9.739 1.00 96.56 187 VAL A C 1
ATOM 1519 O O . VAL A 1 187 ? -1.275 4.213 -10.457 1.00 96.56 187 VAL A O 1
ATOM 1522 N N . ARG A 1 188 ? -0.414 3.829 -8.415 1.00 97.56 188 ARG A N 1
ATOM 1523 C CA . ARG A 1 188 ? -1.557 4.359 -7.663 1.00 97.56 188 ARG A CA 1
ATOM 1524 C C . ARG A 1 188 ? -1.190 5.745 -7.158 1.00 97.56 188 ARG A C 1
ATOM 1526 O O . ARG A 1 188 ? -0.233 5.870 -6.398 1.00 97.56 188 ARG A O 1
ATOM 1533 N N . GLU A 1 189 ? -1.889 6.767 -7.629 1.00 97.50 189 GLU A N 1
ATOM 1534 C CA . GLU A 1 189 ? -1.726 8.139 -7.146 1.00 97.50 189 GLU A CA 1
ATOM 1535 C C . GLU A 1 189 ? -2.386 8.284 -5.768 1.00 97.50 189 GLU A C 1
ATOM 1537 O O . GLU A 1 189 ? -3.428 7.676 -5.497 1.00 97.50 189 GLU A O 1
ATOM 1542 N N . VAL A 1 190 ? -1.781 9.092 -4.898 1.00 96.75 190 VAL A N 1
ATOM 1543 C CA . VAL A 1 190 ? -2.249 9.317 -3.530 1.00 96.75 190 VAL A CA 1
ATOM 1544 C C . VAL A 1 190 ? -2.596 10.782 -3.271 1.00 96.75 190 VAL A C 1
ATOM 1546 O O . VAL A 1 190 ? -2.079 11.690 -3.920 1.00 96.75 190 VAL A O 1
ATOM 1549 N N . ILE A 1 191 ? -3.416 11.018 -2.250 1.00 95.56 191 ILE A N 1
ATOM 1550 C CA . ILE A 1 191 ? -3.569 12.324 -1.600 1.00 95.56 191 ILE A CA 1
ATOM 1551 C C . ILE A 1 191 ? -3.189 12.177 -0.126 1.00 95.56 191 ILE A C 1
ATOM 1553 O O . ILE A 1 191 ? -3.636 11.240 0.535 1.00 95.56 191 ILE A O 1
ATOM 1557 N N . THR A 1 192 ? -2.379 13.115 0.360 1.00 89.44 192 THR A N 1
ATOM 1558 C CA . THR A 1 192 ? -1.807 13.195 1.717 1.00 89.44 192 THR A CA 1
ATOM 1559 C C . THR A 1 192 ? -2.200 14.490 2.405 1.00 89.44 192 THR A C 1
ATOM 1561 O O . THR A 1 192 ? -2.422 15.480 1.669 1.00 89.44 192 THR A O 1
#

Secondary structure (DSSP, 8-state):
----SHHHHHHHHHHHHHHHHHHHHTT----GGGSPPPPPBTTB-EEEEE-S--HHHHHHHHHTTS-EE-TTS-GGG--EE--TT--SS-EEEEE---SS-BGGGTT--HHHHHHTT--BPPHHHHHHHHHHHHHHHSS-S-SSSEEE-TT-EETTS-EEEEEEETTTTEEEEEEE-TT---TTEEB-BEE-

Solvent-accessible surface area (backbone atoms only — not comparable to full-atom values): 10761 Å² total; per-residue (Å²): 139,84,94,79,64,71,71,58,56,54,51,51,53,49,53,42,51,53,51,36,52,54,28,60,77,68,70,45,84,58,67,52,88,76,41,64,70,45,85,86,41,90,78,29,68,31,80,42,75,44,56,78,67,54,63,58,58,52,48,61,60,43,51,75,77,45,56,66,50,36,95,91,47,64,76,89,68,62,58,64,36,78,49,82,81,68,57,103,46,55,42,37,36,25,26,56,76,57,67,54,52,38,70,96,34,46,47,50,14,50,49,56,34,58,76,66,70,53,52,26,34,29,55,58,58,50,50,49,49,42,53,55,44,27,77,75,65,78,46,78,51,18,75,85,36,30,33,35,13,56,40,39,41,40,78,78,60,42,30,45,26,40,27,41,38,78,92,76,68,27,40,39,45,45,78,37,54,36,77,55,57,41,83,50,30,18,27,38,56,53,45,103

Radius of gyration: 16.24 Å; Cα contacts (8 Å, |Δi|>4): 352; chains: 1; bounding box: 51×44×39 Å

Mean predicted aligned error: 4.96 Å

pLDDT: mean 89.97, std 11.39, range [38.25, 98.19]